Protein AF-A0A1Y1WNZ6-F1 (afdb_monomer)

Mean predicted aligned error: 10.67 Å

Nearest PDB structures (foldseek):
  5knj-assembly1_A  TM=5.700E-01  e=2.321E+00  Homo sapiens
  8qcw-assembly1_A  TM=4.113E-01  e=6.305E-01  Lotus japonicus
  3wvb-assembly1_B  TM=4.070E-01  e=3.261E+00  Methanocaldococcus jannaschii DSM 2661
  3qc4-assembly1_A  TM=4.022E-01  e=3.865E+00  Homo sapiens
  6d3k-assembly2_B  TM=3.958E-01  e=5.746E+00  Homo sapiens

Radius of gyration: 22.51 Å; Cα contacts (8 Å, |Δi|>4): 543; chains: 1; bounding box: 54×57×72 Å

Secondary structure (DSSP, 8-state):
----------PPPHHHHHHHHHHHHHHHHHHHHHHH-SS----SEEEEE-TT-PPTT-S---SEEEEETT-SS-STTTEEEEEEEE---SSSSPPHHHHHHHHHHHHHHHHH-TTBS-EEEEEEETTEEEEEEE-SS-EEEEEEEE---TTTS-HHHHHHHHHHHHHHHHHHHTS-GGGGTBSS---SS-SEEEEEEETTEEEEEEESS--TTEEEEEEEE-----SSS-EEEEEEEEETTEEEEEEEEEEETTSPPTTSTT--S---SSSPPPPEEEEEEEEEEETTEEEEEEEEE----

Sequence (301 aa):
MAEHEDSDDELMSRGQLLSLFTGLWDVYTWTCRISLYGRQSALPYKLVSYQARCIPGTNRNADFLICYSTAPMYDFYSAHSAVVCRQTTPTDTIPDDALEEMGILALEIWKHQPTRLTVPILLLHGVKIRIVKFNRDGNLHSLVGKYVDPQGSEVVDFFGDCKELMVNLCRVFSLPANEFGHVCEYSHKPKGYRFEPHGNEYKMSAVDKCGKDTFIVSIVGRGNYTLAGRHDHIIYGKFNSHAAVLRVSWIPADQPVEYTPDYKIGSSALNAKPKVLQCGTVVKDIARHRMEFIIYEDTAG

pLDDT: mean 75.09, std 15.47, range [31.89, 94.5]

Structure (mmCIF, N/CA/C/O backbone):
data_AF-A0A1Y1WNZ6-F1
#
_entry.id   AF-A0A1Y1WNZ6-F1
#
loop_
_atom_site.group_PDB
_atom_site.id
_atom_site.type_symbol
_atom_site.label_atom_id
_atom_site.label_alt_id
_atom_site.label_comp_id
_atom_site.label_asym_id
_atom_site.label_entity_id
_atom_site.label_seq_id
_atom_site.pdbx_PDB_ins_code
_atom_site.Cartn_x
_atom_site.Cartn_y
_atom_site.Cartn_z
_atom_site.occupancy
_atom_site.B_iso_or_equiv
_atom_site.auth_seq_id
_atom_site.auth_comp_id
_atom_site.auth_asym_id
_atom_site.auth_atom_id
_atom_site.pdbx_PDB_model_num
ATOM 1 N N . MET A 1 1 ? 28.358 -30.616 -37.386 1.00 37.53 1 MET A N 1
ATOM 2 C CA . MET A 1 1 ? 29.042 -29.319 -37.247 1.00 37.53 1 MET A CA 1
ATOM 3 C C . MET A 1 1 ? 27.971 -28.317 -36.906 1.00 37.53 1 MET A C 1
ATOM 5 O O . MET A 1 1 ? 27.041 -28.163 -37.685 1.00 37.53 1 MET A O 1
ATOM 9 N N . ALA A 1 2 ? 28.030 -27.825 -35.675 1.00 38.12 2 ALA A N 1
ATOM 10 C CA . ALA A 1 2 ? 27.116 -26.844 -35.127 1.00 38.12 2 ALA A CA 1
ATOM 11 C C . ALA A 1 2 ? 27.679 -25.456 -35.421 1.00 38.12 2 ALA A C 1
ATOM 13 O O . ALA A 1 2 ? 28.855 -25.234 -35.155 1.00 38.12 2 ALA A O 1
ATOM 14 N N . GLU A 1 3 ? 26.832 -24.562 -35.910 1.00 31.89 3 GLU A N 1
ATOM 15 C CA . GLU A 1 3 ? 26.992 -23.116 -35.769 1.00 31.89 3 GLU A CA 1
ATOM 16 C C . GLU A 1 3 ? 25.612 -22.594 -35.357 1.00 31.89 3 GLU A C 1
ATOM 18 O O . GLU A 1 3 ? 24.782 -22.217 -36.178 1.00 31.89 3 GLU A O 1
ATOM 23 N N . HIS A 1 4 ? 25.324 -22.721 -34.059 1.00 36.81 4 HIS A N 1
ATOM 24 C CA . HIS A 1 4 ? 24.393 -21.817 -33.401 1.00 36.81 4 HIS A CA 1
ATOM 25 C C . HIS A 1 4 ? 25.197 -20.547 -33.134 1.00 36.81 4 HIS A C 1
ATOM 27 O O . HIS A 1 4 ? 25.993 -20.502 -32.199 1.00 36.81 4 HIS A O 1
ATOM 33 N N . GLU A 1 5 ? 25.042 -19.551 -34.003 1.00 36.50 5 GLU A N 1
ATOM 34 C CA . GLU A 1 5 ? 25.292 -18.163 -33.631 1.00 36.50 5 GLU A CA 1
ATOM 35 C C . GLU A 1 5 ? 24.190 -17.777 -32.639 1.00 36.50 5 GLU A C 1
ATOM 37 O O . GLU A 1 5 ? 23.137 -17.263 -33.011 1.00 36.50 5 GLU A O 1
ATOM 42 N N . ASP A 1 6 ? 24.407 -18.109 -31.365 1.00 36.78 6 ASP A N 1
ATOM 43 C CA . ASP A 1 6 ? 23.799 -17.346 -30.287 1.00 36.78 6 ASP A CA 1
ATOM 44 C C . ASP A 1 6 ? 24.405 -15.947 -30.409 1.00 36.78 6 ASP A C 1
ATOM 46 O O . ASP A 1 6 ? 25.572 -15.723 -30.085 1.00 36.78 6 ASP A O 1
ATOM 50 N N . SER A 1 7 ? 23.641 -15.016 -30.980 1.00 38.56 7 SER A N 1
ATOM 51 C CA . SER A 1 7 ? 23.945 -13.604 -30.823 1.00 38.56 7 SER A CA 1
ATOM 52 C C . SER A 1 7 ? 23.949 -13.336 -29.324 1.00 38.56 7 SER A C 1
ATOM 54 O O . SER A 1 7 ? 22.899 -13.409 -28.681 1.00 38.56 7 SER A O 1
ATOM 56 N N . ASP A 1 8 ? 25.132 -13.077 -28.772 1.00 39.62 8 ASP A N 1
ATOM 57 C CA . ASP A 1 8 ? 25.304 -12.486 -27.453 1.00 39.62 8 ASP A CA 1
ATOM 58 C C . ASP A 1 8 ? 24.583 -11.127 -27.463 1.00 39.62 8 ASP A C 1
ATOM 60 O O . ASP A 1 8 ? 25.178 -10.086 -27.741 1.00 39.62 8 ASP A O 1
ATOM 64 N N . ASP A 1 9 ? 23.269 -11.139 -27.218 1.00 47.25 9 ASP A N 1
ATOM 65 C CA . ASP A 1 9 ? 22.502 -9.953 -26.858 1.00 47.25 9 ASP A CA 1
ATOM 66 C C . ASP A 1 9 ? 23.138 -9.438 -25.569 1.00 47.25 9 ASP A C 1
ATOM 68 O O . ASP A 1 9 ? 22.906 -9.978 -24.483 1.00 47.25 9 ASP A O 1
ATOM 72 N N . GLU A 1 10 ? 24.020 -8.448 -25.705 1.00 52.16 10 GLU A N 1
ATOM 73 C CA . GLU A 1 10 ? 24.818 -7.920 -24.610 1.00 52.16 10 GLU A CA 1
ATOM 74 C C . GLU A 1 10 ? 23.870 -7.396 -23.522 1.00 52.16 10 GLU A C 1
ATOM 76 O O . GLU A 1 10 ? 23.193 -6.371 -23.642 1.00 52.16 10 GLU A O 1
ATOM 81 N N . LEU A 1 11 ? 23.742 -8.193 -22.466 1.00 65.00 11 LEU A N 1
ATOM 82 C CA . LEU A 1 11 ? 22.744 -8.009 -21.431 1.00 65.00 11 LEU A CA 1
ATOM 83 C C . LEU A 1 11 ? 23.015 -6.710 -20.663 1.00 65.00 11 LEU A C 1
ATOM 85 O O . LEU A 1 11 ? 24.058 -6.563 -20.023 1.00 65.00 11 LEU A O 1
ATOM 89 N N . MET A 1 12 ? 22.054 -5.777 -20.671 1.00 71.44 12 MET A N 1
ATOM 90 C CA . MET A 1 12 ? 22.184 -4.523 -19.924 1.00 71.44 12 MET A CA 1
ATOM 91 C C . MET A 1 12 ? 22.459 -4.789 -18.440 1.00 71.44 12 MET A C 1
ATOM 93 O O . MET A 1 12 ? 21.690 -5.462 -17.742 1.00 71.44 12 MET A O 1
ATOM 97 N N . SER A 1 13 ? 23.525 -4.187 -17.917 1.00 77.88 13 SER A N 1
ATOM 98 C CA . SER A 1 13 ? 23.840 -4.264 -16.495 1.00 77.88 13 SER A CA 1
ATOM 99 C C . SER A 1 13 ? 22.755 -3.589 -15.646 1.00 77.88 13 SER A C 1
ATOM 101 O O . SER A 1 13 ? 22.104 -2.624 -16.055 1.00 77.88 13 SER A O 1
ATOM 103 N N . ARG A 1 14 ? 22.616 -4.038 -14.391 1.00 79.81 14 ARG A N 1
ATOM 104 C CA . ARG A 1 14 ? 21.711 -3.420 -13.394 1.00 79.81 14 ARG A CA 1
ATOM 105 C C . ARG A 1 14 ? 21.891 -1.899 -13.325 1.00 79.81 14 ARG A C 1
ATOM 107 O O . ARG A 1 14 ? 20.901 -1.180 -13.280 1.00 79.81 14 ARG A O 1
ATOM 114 N N . GLY A 1 15 ? 23.135 -1.411 -13.335 1.00 80.62 15 GLY A N 1
ATOM 115 C CA . GLY A 1 15 ? 23.442 0.022 -13.281 1.00 80.62 15 GLY A CA 1
ATOM 116 C C . GLY A 1 15 ? 22.919 0.797 -14.493 1.00 80.62 15 GLY A C 1
ATOM 117 O O . GLY A 1 15 ? 22.333 1.865 -14.321 1.00 80.62 15 GLY A O 1
ATOM 118 N N . GLN A 1 16 ? 23.059 0.236 -15.698 1.00 80.12 16 GLN A N 1
ATOM 119 C CA . GLN A 1 16 ? 22.528 0.842 -16.923 1.00 80.12 16 GLN A CA 1
ATOM 120 C C . GLN A 1 16 ? 20.995 0.920 -16.890 1.00 80.12 16 GLN A C 1
ATOM 122 O O . GLN A 1 16 ? 20.439 1.989 -17.131 1.00 80.12 16 GLN A O 1
ATOM 127 N N . LEU A 1 17 ? 20.312 -0.161 -16.493 1.00 78.94 17 LEU A N 1
ATOM 128 C CA . LEU A 1 17 ? 18.845 -0.195 -16.383 1.00 78.94 17 LEU A CA 1
ATOM 129 C C . LEU A 1 17 ? 18.306 0.869 -15.415 1.00 78.94 17 LEU A C 1
ATOM 131 O O . LEU A 1 17 ? 17.342 1.575 -15.704 1.00 78.94 17 LEU A O 1
ATOM 135 N N . LEU A 1 18 ? 18.953 1.022 -14.261 1.00 84.50 18 LEU A N 1
ATOM 136 C CA . LEU A 1 18 ? 18.554 2.011 -13.259 1.00 84.50 18 LEU A CA 1
ATOM 137 C C . LEU A 1 18 ? 18.821 3.446 -13.720 1.00 84.50 18 LEU A C 1
ATOM 139 O O . LEU A 1 18 ? 18.028 4.342 -13.424 1.00 84.50 18 LEU A O 1
ATOM 143 N N . SER A 1 19 ? 19.925 3.670 -14.438 1.00 83.94 19 SER A N 1
ATOM 144 C CA . SER A 1 19 ? 20.250 4.976 -15.012 1.00 83.94 19 SER A CA 1
ATOM 145 C C . SER A 1 19 ? 19.225 5.379 -16.071 1.00 83.94 19 SER A C 1
ATOM 147 O O . SER A 1 19 ? 18.695 6.490 -16.004 1.00 83.94 19 SER A O 1
ATOM 149 N N . LEU A 1 20 ? 18.863 4.457 -16.968 1.00 80.62 20 LEU A N 1
ATOM 150 C CA . LEU A 1 20 ? 17.811 4.677 -17.959 1.00 80.62 20 LEU A CA 1
ATOM 151 C C . LEU A 1 20 ? 16.459 4.962 -17.300 1.00 80.62 20 LEU A C 1
ATOM 153 O O . LEU A 1 20 ? 15.795 5.935 -17.656 1.00 80.62 20 LEU A O 1
ATOM 157 N N . PHE A 1 21 ? 16.073 4.175 -16.291 1.00 84.75 21 PHE A N 1
ATOM 158 C CA . PHE A 1 21 ? 14.834 4.415 -15.553 1.00 84.75 21 PHE A CA 1
ATOM 159 C C . PHE A 1 21 ? 14.825 5.775 -14.841 1.00 84.75 21 PHE A C 1
ATOM 161 O O . PHE A 1 21 ? 13.795 6.446 -14.814 1.00 84.75 21 PHE A O 1
ATOM 168 N N . THR A 1 22 ? 15.965 6.216 -14.303 1.00 86.31 22 THR A N 1
ATOM 169 C CA . THR A 1 22 ? 16.087 7.553 -13.699 1.00 86.31 22 THR A CA 1
ATOM 170 C C . THR A 1 22 ? 15.864 8.646 -14.746 1.00 86.31 22 THR A C 1
ATOM 172 O O . THR A 1 22 ? 15.077 9.557 -14.507 1.00 86.31 22 THR A O 1
ATOM 175 N N . GLY A 1 23 ? 16.467 8.518 -15.933 1.00 83.31 23 GLY A N 1
ATOM 176 C CA . GLY A 1 23 ? 16.233 9.447 -17.041 1.00 83.31 23 GLY A CA 1
ATOM 177 C C . GLY A 1 23 ? 14.766 9.485 -17.485 1.00 83.31 23 GLY A C 1
ATOM 178 O O . GLY A 1 23 ? 14.194 10.561 -17.647 1.00 83.31 23 GLY A O 1
ATOM 179 N N . LEU A 1 24 ? 14.117 8.321 -17.600 1.00 81.88 24 LEU A N 1
ATOM 180 C CA . LEU A 1 24 ? 12.683 8.217 -17.893 1.00 81.88 24 LEU A CA 1
ATOM 181 C C . LEU A 1 24 ? 11.833 8.915 -16.820 1.00 81.88 24 LEU A C 1
ATOM 183 O O . LEU A 1 24 ? 10.906 9.663 -17.134 1.00 81.88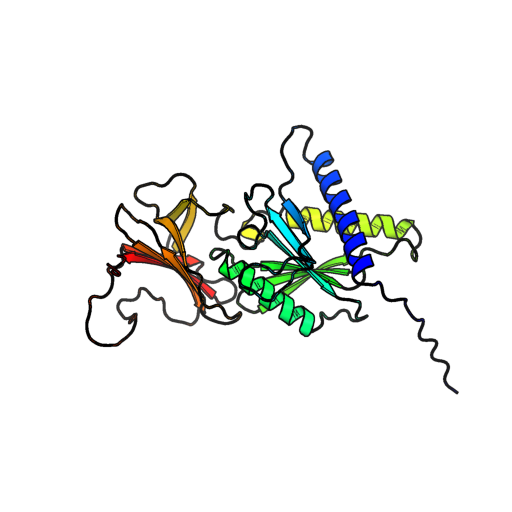 24 LEU A O 1
ATOM 187 N N . TRP A 1 25 ? 12.165 8.702 -15.545 1.00 86.19 25 TRP A N 1
ATOM 188 C CA . TRP A 1 25 ? 11.497 9.360 -14.428 1.00 86.19 25 TRP A CA 1
ATOM 189 C C . TRP A 1 25 ? 11.657 10.886 -14.485 1.00 86.19 25 TRP A C 1
ATOM 191 O O . TRP A 1 25 ? 10.692 11.621 -14.268 1.00 86.19 25 TRP A O 1
ATOM 201 N N . ASP A 1 26 ? 12.838 11.387 -14.841 1.00 84.31 26 ASP A N 1
ATOM 202 C CA . ASP A 1 26 ? 13.078 12.821 -15.001 1.00 84.31 26 ASP A CA 1
ATOM 203 C C . ASP A 1 26 ? 12.233 13.413 -16.138 1.00 84.31 26 ASP A C 1
ATOM 205 O O . ASP A 1 26 ? 11.575 14.441 -15.948 1.00 84.31 26 ASP A O 1
ATOM 209 N N . VAL A 1 27 ? 12.130 12.722 -17.278 1.00 80.38 27 VAL A N 1
ATOM 210 C CA . VAL A 1 27 ? 11.217 13.114 -18.367 1.00 80.38 27 VAL A CA 1
ATOM 211 C C . VAL A 1 27 ? 9.761 13.104 -17.888 1.00 80.38 27 VAL A C 1
ATOM 213 O O . VAL A 1 27 ? 8.990 14.006 -18.233 1.00 80.38 27 VAL A O 1
ATOM 216 N N . TYR A 1 28 ? 9.369 12.134 -17.055 1.00 82.00 28 TYR A N 1
ATOM 217 C CA . TYR A 1 28 ? 8.009 12.030 -16.508 1.00 82.00 28 TYR A CA 1
ATOM 218 C C . TYR A 1 28 ? 7.679 13.215 -15.623 1.00 82.00 28 TYR A C 1
ATOM 220 O O . TYR A 1 28 ? 6.650 13.873 -15.799 1.00 82.00 28 TYR A O 1
ATOM 228 N N . THR A 1 29 ? 8.588 13.538 -14.712 1.00 79.31 29 THR A N 1
ATOM 229 C CA . THR A 1 29 ? 8.421 14.676 -13.819 1.00 79.31 29 THR A CA 1
ATOM 230 C C . THR A 1 29 ? 8.393 16.001 -14.578 1.00 79.31 29 THR A C 1
ATOM 232 O O . THR A 1 29 ? 7.570 16.861 -14.260 1.00 79.31 29 THR A O 1
ATOM 235 N N . TRP A 1 30 ? 9.231 16.168 -15.603 1.00 77.06 30 TRP A N 1
ATOM 236 C CA . TRP A 1 30 ? 9.228 17.351 -16.463 1.00 77.06 30 TRP A CA 1
ATOM 237 C C . TRP A 1 30 ? 7.916 17.489 -17.241 1.00 77.06 30 TRP A C 1
ATOM 239 O O . TRP A 1 30 ? 7.289 18.549 -17.207 1.00 77.06 30 TRP A O 1
ATOM 249 N N . THR A 1 31 ? 7.446 16.401 -17.854 1.00 75.00 31 THR A N 1
ATOM 250 C CA . THR A 1 31 ? 6.179 16.371 -18.598 1.00 75.00 31 THR A CA 1
ATOM 251 C C . THR A 1 31 ? 5.007 16.695 -17.678 1.00 75.00 31 THR A C 1
ATOM 253 O O . THR A 1 31 ? 4.208 17.572 -17.988 1.00 75.00 31 THR A O 1
ATOM 256 N N . CYS A 1 32 ? 4.943 16.078 -16.494 1.00 72.69 32 CYS A N 1
ATOM 257 C CA . CYS A 1 32 ? 3.923 16.393 -15.496 1.00 72.69 32 CYS A CA 1
ATOM 258 C C . CYS A 1 32 ? 3.968 17.866 -15.076 1.00 72.69 32 CYS A C 1
ATOM 260 O O . CYS A 1 32 ? 2.922 18.498 -14.979 1.00 72.69 32 CYS A O 1
ATOM 262 N N . ARG A 1 33 ? 5.158 18.445 -14.866 1.00 72.31 33 ARG A N 1
ATOM 263 C CA . ARG A 1 33 ? 5.295 19.877 -14.545 1.00 72.31 33 ARG A CA 1
ATOM 264 C C . ARG A 1 33 ? 4.730 20.769 -15.648 1.00 72.31 33 ARG A C 1
ATOM 266 O O . ARG A 1 33 ? 4.029 21.723 -15.338 1.00 72.31 33 ARG A O 1
ATOM 273 N N . ILE A 1 34 ? 5.000 20.460 -16.913 1.00 69.94 34 ILE A N 1
ATOM 274 C CA . ILE A 1 34 ? 4.543 21.279 -18.045 1.00 69.94 34 ILE A CA 1
ATOM 275 C C . ILE A 1 34 ? 3.051 21.098 -18.312 1.00 69.94 34 ILE A C 1
ATOM 277 O O . ILE A 1 34 ? 2.337 22.082 -18.486 1.00 69.94 34 ILE A O 1
ATOM 281 N N . SER A 1 35 ? 2.570 19.855 -18.338 1.00 64.81 35 SER A N 1
ATOM 282 C CA . SER A 1 35 ? 1.190 19.533 -18.705 1.00 64.81 35 SER A CA 1
ATOM 283 C C . SER A 1 35 ? 0.182 19.839 -17.597 1.00 64.81 35 SER A C 1
ATOM 285 O O . SER A 1 35 ? -0.964 20.153 -17.905 1.00 64.81 35 SER A O 1
ATOM 287 N N . LEU A 1 36 ? 0.581 19.754 -16.321 1.00 52.31 36 LEU A N 1
ATOM 288 C CA . LEU A 1 36 ? -0.330 19.948 -15.187 1.00 52.31 36 LEU A CA 1
ATOM 289 C C . LEU A 1 36 ? -0.212 21.337 -14.528 1.00 52.31 36 LEU A C 1
ATOM 291 O O . LEU A 1 36 ? -1.138 21.725 -13.818 1.00 52.31 36 LEU A O 1
ATOM 295 N N . TYR A 1 37 ? 0.864 22.114 -14.745 1.00 49.84 37 TYR A N 1
ATOM 296 C CA . TYR A 1 37 ? 1.164 23.265 -13.874 1.00 49.84 37 TYR A CA 1
ATOM 297 C C . TYR A 1 37 ? 1.628 24.549 -14.589 1.00 49.84 37 TYR A C 1
ATOM 299 O O . TYR A 1 37 ? 2.781 24.960 -14.507 1.00 49.84 37 TYR A O 1
ATOM 307 N N . GLY A 1 38 ? 0.665 25.309 -15.123 1.00 45.12 38 GLY A N 1
ATOM 308 C CA . GLY A 1 38 ? 0.775 26.775 -15.256 1.00 45.12 38 GLY A CA 1
ATOM 309 C C . GLY A 1 38 ? 0.608 27.537 -13.924 1.00 45.12 38 GLY A C 1
ATOM 310 O O . GLY A 1 38 ? 0.542 28.764 -13.909 1.00 45.12 38 GLY A O 1
ATOM 311 N N . ARG A 1 39 ? 0.490 26.829 -12.791 1.00 47.19 39 ARG A N 1
ATOM 312 C CA . ARG A 1 39 ? 0.347 27.375 -11.432 1.00 47.19 39 ARG A CA 1
ATOM 313 C C . ARG A 1 39 ? 1.138 26.480 -10.480 1.00 47.19 39 ARG A C 1
ATOM 315 O O . ARG A 1 39 ? 0.920 25.280 -10.477 1.00 47.19 39 ARG A O 1
ATOM 322 N N . GLN A 1 40 ? 2.069 27.039 -9.713 1.00 51.06 40 GLN A N 1
ATOM 323 C CA . GLN A 1 40 ? 2.913 26.311 -8.755 1.00 51.06 40 GLN A CA 1
ATOM 324 C C . GLN A 1 40 ? 2.129 25.297 -7.898 1.00 51.06 40 GLN A C 1
ATOM 326 O O . GLN A 1 40 ? 1.139 25.659 -7.269 1.00 51.06 40 GLN A O 1
ATOM 331 N N . SER A 1 41 ? 2.603 24.053 -7.812 1.00 48.59 41 SER A N 1
ATOM 332 C CA . SER A 1 41 ? 2.586 23.203 -6.604 1.00 48.59 41 SER A CA 1
ATOM 333 C C . SER A 1 41 ? 3.267 21.865 -6.929 1.00 48.59 41 SER A C 1
ATOM 335 O O . SER A 1 41 ? 3.304 21.441 -8.077 1.00 48.59 41 SER A O 1
ATOM 337 N N . ALA A 1 42 ? 3.942 21.262 -5.955 1.00 59.25 42 ALA A N 1
ATOM 338 C CA . ALA A 1 42 ? 4.891 20.166 -6.158 1.00 59.25 42 ALA A CA 1
ATOM 339 C C . ALA A 1 42 ? 4.298 18.911 -6.837 1.00 59.25 42 ALA A C 1
ATOM 341 O O . ALA A 1 42 ? 3.115 18.614 -6.706 1.00 59.25 42 ALA A O 1
ATOM 342 N N . LEU A 1 43 ? 5.163 18.136 -7.507 1.00 68.06 43 LEU A N 1
ATOM 343 C CA . LEU A 1 43 ? 4.830 16.818 -8.065 1.00 68.06 43 LEU A CA 1
ATOM 344 C C . LEU A 1 43 ? 4.223 15.900 -6.990 1.00 68.06 43 LEU A C 1
ATOM 346 O O . LEU A 1 43 ? 4.720 15.920 -5.863 1.00 68.06 43 LEU A O 1
ATOM 350 N N . PRO A 1 44 ? 3.240 15.039 -7.314 1.00 77.12 44 PRO A N 1
ATOM 351 C CA . PRO A 1 44 ? 2.588 14.171 -6.327 1.00 77.12 44 PRO A CA 1
ATOM 352 C C . PRO A 1 44 ? 3.529 13.114 -5.727 1.00 77.12 44 PRO A C 1
ATOM 354 O O . PRO A 1 44 ? 3.365 12.726 -4.568 1.00 77.12 44 PRO A O 1
ATOM 357 N N . TYR A 1 45 ? 4.556 12.704 -6.477 1.00 86.19 45 TYR A N 1
ATOM 358 C CA . TYR A 1 45 ? 5.505 11.672 -6.065 1.00 86.19 45 TYR A CA 1
ATOM 359 C C . TYR A 1 45 ? 6.958 12.088 -6.276 1.00 86.19 45 TYR A C 1
ATOM 361 O O . TYR A 1 45 ? 7.279 12.902 -7.148 1.00 86.19 45 TYR A O 1
ATOM 369 N N . LYS A 1 46 ? 7.837 11.452 -5.505 1.00 87.56 46 LYS A N 1
ATOM 370 C CA . LYS A 1 46 ? 9.288 11.572 -5.579 1.00 87.56 46 LYS A CA 1
ATOM 371 C C . LYS A 1 46 ? 9.915 10.184 -5.667 1.00 87.56 46 LYS A C 1
ATOM 373 O O . LYS A 1 46 ? 9.579 9.309 -4.874 1.00 87.56 46 LYS A O 1
ATOM 378 N N . LEU A 1 47 ? 10.849 10.009 -6.598 1.00 89.06 47 LEU A N 1
ATOM 379 C CA . LEU A 1 47 ? 11.701 8.825 -6.661 1.00 89.06 47 LEU A CA 1
ATOM 380 C C . LEU A 1 47 ? 12.858 8.983 -5.672 1.00 89.06 47 LEU A C 1
ATOM 382 O O . LEU A 1 47 ? 13.536 10.013 -5.653 1.00 89.06 47 LEU A O 1
ATOM 386 N N . VAL A 1 48 ? 13.071 7.973 -4.836 1.00 86.62 48 VAL A N 1
ATOM 387 C CA . VAL A 1 48 ? 14.113 7.957 -3.810 1.00 86.62 48 VAL A CA 1
ATOM 388 C C . VAL A 1 48 ? 14.946 6.696 -3.976 1.00 86.62 48 VAL A C 1
ATOM 390 O O . VAL A 1 48 ? 14.434 5.585 -3.869 1.00 86.62 48 VAL A O 1
ATOM 393 N N . SER A 1 49 ? 16.239 6.876 -4.251 1.00 81.50 49 SER A N 1
ATOM 394 C CA . SER A 1 49 ? 17.196 5.772 -4.357 1.00 81.50 49 SER A CA 1
ATOM 395 C C . SER A 1 49 ? 17.500 5.189 -2.984 1.00 81.50 49 SER A C 1
ATOM 397 O O . SER A 1 49 ? 17.854 5.922 -2.057 1.00 81.50 49 SER A O 1
ATOM 399 N N . TYR A 1 50 ? 17.375 3.867 -2.869 1.00 69.38 50 TYR A N 1
ATOM 400 C CA . TYR A 1 50 ? 17.658 3.116 -1.645 1.00 69.38 50 TYR A CA 1
ATOM 401 C C . TYR A 1 50 ? 18.821 2.124 -1.809 1.00 69.38 50 TYR A C 1
ATOM 403 O O . TYR A 1 50 ? 19.068 1.299 -0.934 1.00 69.38 50 TYR A O 1
ATOM 411 N N . GLN A 1 51 ? 19.625 2.275 -2.867 1.00 60.62 51 GLN A N 1
ATOM 412 C CA . GLN A 1 51 ? 20.690 1.333 -3.240 1.00 60.62 51 GLN A CA 1
ATOM 413 C C . GLN A 1 51 ? 21.850 1.182 -2.240 1.00 60.62 51 GLN A C 1
ATOM 415 O O . GLN A 1 51 ? 22.652 0.263 -2.370 1.00 60.62 51 GLN A O 1
ATOM 420 N N . ALA A 1 52 ? 21.944 2.049 -1.230 1.00 45.69 52 ALA A N 1
ATOM 421 C CA . ALA A 1 52 ? 23.006 2.018 -0.221 1.00 45.69 52 ALA A CA 1
ATOM 422 C C . ALA A 1 52 ? 22.491 2.117 1.228 1.00 45.69 52 ALA A C 1
ATOM 424 O O . ALA A 1 52 ? 23.284 2.281 2.155 1.00 45.69 52 ALA A O 1
ATOM 425 N N . ARG A 1 53 ? 21.171 2.064 1.453 1.00 45.69 53 ARG A N 1
ATOM 426 C CA . ARG A 1 53 ? 20.578 2.226 2.788 1.00 45.69 53 ARG A CA 1
ATOM 427 C C . ARG A 1 53 ? 19.723 1.020 3.139 1.00 45.69 53 ARG A C 1
ATOM 429 O O . ARG A 1 53 ? 18.615 0.879 2.639 1.00 45.69 53 ARG A O 1
ATOM 436 N N . CYS A 1 54 ? 20.239 0.214 4.065 1.00 47.81 54 CYS A N 1
ATOM 437 C CA . CYS A 1 54 ? 19.463 -0.786 4.787 1.00 47.81 54 CYS A CA 1
ATOM 438 C C . CYS A 1 54 ? 18.184 -0.124 5.322 1.00 47.81 54 CYS A C 1
ATOM 440 O O . CYS A 1 54 ? 18.255 0.917 5.986 1.00 47.81 54 CYS A O 1
ATOM 442 N N . ILE A 1 55 ? 17.015 -0.671 4.993 1.00 52.28 55 ILE A N 1
ATOM 443 C CA . ILE A 1 55 ? 15.752 -0.081 5.431 1.00 52.28 55 ILE A CA 1
ATOM 444 C C . ILE A 1 55 ? 15.584 -0.390 6.928 1.00 52.28 55 ILE A C 1
ATOM 446 O O . ILE A 1 55 ? 15.587 -1.570 7.289 1.00 52.28 55 ILE A O 1
ATOM 450 N N . PRO A 1 56 ? 15.455 0.619 7.818 1.00 41.50 56 PRO A N 1
ATOM 451 C CA . PRO A 1 56 ? 15.483 0.401 9.264 1.00 41.50 56 PRO A CA 1
ATOM 452 C C . PRO A 1 56 ? 14.499 -0.680 9.742 1.00 41.50 56 PRO A C 1
ATOM 454 O O . PRO A 1 56 ? 13.280 -0.533 9.617 1.00 41.50 56 PRO A O 1
ATOM 457 N N . GLY A 1 57 ? 15.041 -1.753 10.329 1.00 42.12 57 GLY A N 1
ATOM 458 C CA . GLY A 1 57 ? 14.275 -2.902 10.826 1.00 42.12 57 GLY A CA 1
ATOM 459 C C . GLY A 1 57 ? 14.121 -4.066 9.839 1.00 42.12 57 GLY A C 1
ATOM 460 O O . GLY A 1 57 ? 13.356 -4.983 10.127 1.00 42.12 57 GLY A O 1
ATOM 461 N N . THR A 1 58 ? 14.827 -4.053 8.702 1.00 48.31 58 THR A N 1
ATOM 462 C CA . TH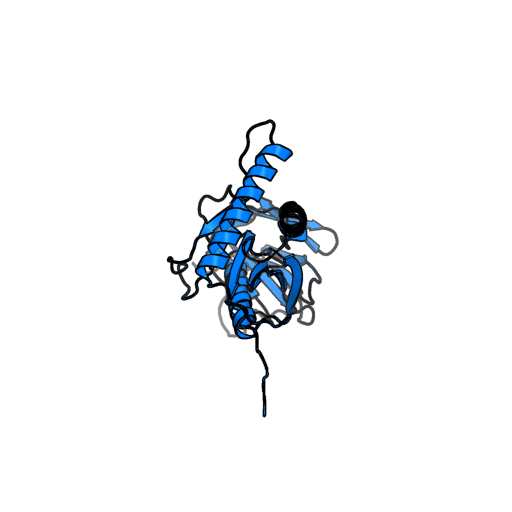R A 1 58 ? 14.835 -5.147 7.715 1.00 48.31 58 THR A CA 1
ATOM 463 C C . THR A 1 58 ? 16.244 -5.358 7.151 1.00 48.31 58 THR A C 1
ATOM 465 O O . THR A 1 58 ? 17.041 -4.429 7.148 1.00 48.31 58 THR A O 1
ATOM 468 N N . ASN A 1 59 ? 16.537 -6.544 6.610 1.00 48.09 59 ASN A N 1
ATOM 469 C CA . ASN A 1 59 ? 17.790 -6.828 5.888 1.00 48.09 59 ASN A CA 1
ATOM 470 C C . ASN A 1 59 ? 17.628 -6.665 4.358 1.00 48.09 59 ASN A C 1
ATOM 472 O O . ASN A 1 59 ? 18.312 -7.342 3.593 1.00 48.09 59 ASN A O 1
ATOM 476 N N . ARG A 1 60 ? 16.646 -5.879 3.892 1.00 59.88 60 ARG A N 1
ATOM 477 C CA . ARG A 1 60 ? 16.164 -5.892 2.496 1.00 59.88 60 ARG A CA 1
ATOM 478 C C . ARG A 1 60 ? 16.384 -4.535 1.823 1.00 59.88 60 ARG A C 1
ATOM 480 O O . ARG A 1 60 ? 16.235 -3.503 2.473 1.00 59.88 60 ARG A O 1
ATOM 487 N N . ASN A 1 61 ? 16.683 -4.541 0.521 1.00 61.62 61 ASN A N 1
ATOM 488 C CA . ASN A 1 61 ? 16.953 -3.331 -0.260 1.00 61.62 61 ASN A CA 1
ATOM 489 C C . ASN A 1 61 ? 16.060 -3.297 -1.508 1.00 61.62 61 ASN A C 1
ATOM 491 O O . ASN A 1 61 ? 16.227 -4.128 -2.393 1.00 61.62 61 ASN A O 1
ATOM 495 N N . ALA A 1 62 ? 15.147 -2.327 -1.591 1.00 74.94 62 ALA A N 1
ATOM 496 C CA . ALA A 1 62 ? 14.550 -1.941 -2.869 1.00 74.94 62 ALA A CA 1
ATOM 497 C C . ALA A 1 62 ? 15.560 -1.095 -3.664 1.00 74.94 62 ALA A C 1
ATOM 499 O O . ALA A 1 62 ? 16.333 -0.343 -3.065 1.00 74.94 62 ALA A O 1
ATOM 500 N N . ASP A 1 63 ? 15.541 -1.169 -4.997 1.00 84.44 63 ASP A N 1
ATOM 501 C CA . ASP A 1 63 ? 16.384 -0.301 -5.828 1.00 84.44 63 ASP A CA 1
ATOM 502 C C . ASP A 1 63 ? 15.969 1.166 -5.682 1.00 84.44 63 ASP A C 1
ATOM 504 O O . ASP A 1 63 ? 16.797 2.043 -5.411 1.00 84.44 63 ASP A O 1
ATOM 508 N N . PHE A 1 64 ? 14.660 1.410 -5.767 1.00 88.44 64 PHE A N 1
ATOM 509 C CA . PHE A 1 64 ? 14.054 2.701 -5.466 1.00 88.44 64 PHE A CA 1
ATOM 510 C C . PHE A 1 64 ? 12.747 2.543 -4.687 1.00 88.44 64 PHE A C 1
ATOM 512 O O . PHE A 1 64 ? 12.063 1.522 -4.770 1.00 88.44 64 PHE A O 1
ATOM 519 N N . LEU A 1 65 ? 12.358 3.606 -3.987 1.00 89.06 65 LEU A N 1
ATOM 520 C CA . LEU A 1 65 ? 10.993 3.830 -3.528 1.00 89.06 65 LEU A CA 1
ATOM 521 C C . LEU A 1 65 ? 10.419 5.048 -4.249 1.00 89.06 65 LEU A C 1
ATOM 523 O O . LEU A 1 65 ? 11.042 6.108 -4.304 1.00 89.06 65 LEU A O 1
ATOM 527 N N . ILE A 1 66 ? 9.214 4.907 -4.786 1.00 90.12 66 ILE A N 1
ATOM 528 C CA . ILE A 1 66 ? 8.395 6.029 -5.231 1.00 90.12 66 ILE A CA 1
ATOM 529 C C . ILE A 1 66 ? 7.541 6.422 -4.036 1.00 90.12 66 ILE A C 1
ATOM 531 O O . ILE A 1 66 ? 6.640 5.678 -3.652 1.00 90.12 66 ILE A O 1
ATOM 535 N N . CYS A 1 67 ? 7.836 7.567 -3.430 1.00 87.69 67 CYS A N 1
ATOM 536 C CA . CYS A 1 67 ? 7.168 8.053 -2.226 1.00 87.69 67 CYS A CA 1
ATOM 537 C C . CYS A 1 67 ? 6.279 9.256 -2.532 1.00 87.69 67 CYS A C 1
ATOM 539 O O . CYS A 1 67 ? 6.536 10.010 -3.471 1.00 87.69 67 CYS A O 1
ATOM 541 N N . TYR A 1 68 ? 5.258 9.481 -1.710 1.00 84.94 68 TYR A N 1
ATOM 542 C CA . TYR A 1 68 ? 4.458 10.703 -1.786 1.00 84.94 68 TYR A CA 1
ATOM 543 C C . TYR A 1 68 ? 5.305 11.933 -1.431 1.00 84.94 68 TYR A C 1
ATOM 545 O O . TYR A 1 68 ? 5.971 11.962 -0.395 1.00 84.94 68 TYR A O 1
ATOM 553 N N . SER A 1 69 ? 5.266 12.978 -2.261 1.00 84.31 69 SER A N 1
ATOM 554 C CA . SER A 1 69 ? 6.137 14.154 -2.088 1.00 84.31 69 SER A CA 1
ATOM 555 C C . SER A 1 69 ? 5.853 14.963 -0.825 1.00 84.31 69 SER A C 1
ATOM 557 O O . SER A 1 69 ? 6.750 15.634 -0.320 1.00 84.31 69 SER A O 1
ATOM 559 N N . THR A 1 70 ? 4.620 14.906 -0.317 1.00 80.50 70 THR A N 1
ATOM 560 C CA . THR A 1 70 ? 4.186 15.587 0.913 1.00 80.50 70 THR A CA 1
ATOM 561 C C . THR A 1 70 ? 4.653 14.884 2.188 1.00 80.50 70 THR A C 1
ATOM 563 O O . THR A 1 70 ? 4.449 15.405 3.284 1.00 80.50 70 THR A O 1
ATOM 566 N N . ALA A 1 71 ? 5.270 13.705 2.073 1.00 78.38 71 ALA A N 1
ATOM 567 C CA . ALA A 1 71 ? 5.731 12.957 3.226 1.00 78.38 71 ALA A CA 1
ATOM 568 C C . ALA A 1 71 ? 6.936 13.648 3.902 1.00 78.38 71 ALA A C 1
ATOM 570 O O . ALA A 1 71 ? 7.888 14.033 3.221 1.00 78.38 71 ALA A O 1
ATOM 571 N N . PRO A 1 72 ? 6.947 13.768 5.243 1.00 72.50 72 PRO A N 1
ATOM 572 C CA . PRO A 1 72 ? 8.078 14.302 5.998 1.00 72.50 72 PRO A CA 1
ATOM 573 C C . PRO A 1 72 ? 9.287 13.355 5.997 1.00 72.50 72 PRO A C 1
ATOM 575 O O . PRO A 1 72 ? 10.406 13.791 6.248 1.00 72.50 72 PRO A O 1
ATOM 578 N N . MET A 1 73 ? 9.068 12.062 5.743 1.00 77.38 73 MET A N 1
ATOM 579 C CA . MET A 1 73 ? 10.110 11.047 5.618 1.00 77.38 73 MET A CA 1
ATOM 580 C C . MET A 1 73 ? 9.802 10.170 4.411 1.00 77.38 73 MET A C 1
ATOM 582 O O . MET A 1 73 ? 8.642 9.877 4.143 1.00 77.38 73 MET A O 1
ATOM 586 N N . TYR A 1 74 ? 10.840 9.745 3.697 1.00 82.75 74 TYR A N 1
ATOM 587 C CA . TYR A 1 74 ? 10.706 8.935 2.489 1.00 82.75 74 TYR A CA 1
ATOM 588 C C . TYR A 1 74 ? 10.953 7.447 2.778 1.00 82.75 74 TYR A C 1
ATOM 590 O O . TYR A 1 74 ? 11.894 6.871 2.251 1.00 82.75 74 TYR A O 1
ATOM 598 N N . ASP A 1 75 ? 10.141 6.840 3.648 1.00 81.12 75 ASP A N 1
ATOM 599 C CA . ASP A 1 75 ? 10.232 5.430 4.065 1.00 81.12 75 ASP A CA 1
ATOM 600 C C . ASP A 1 75 ? 9.008 4.597 3.609 1.00 81.12 75 ASP A C 1
ATOM 602 O O . ASP A 1 75 ? 8.161 5.077 2.849 1.00 81.12 75 ASP A O 1
ATOM 606 N N . PHE A 1 76 ? 8.871 3.356 4.096 1.00 82.56 76 PHE A N 1
ATOM 607 C CA . PHE A 1 76 ? 7.726 2.490 3.785 1.00 82.56 76 PHE A CA 1
ATOM 608 C C . PHE A 1 76 ? 6.362 3.015 4.267 1.00 82.56 76 PHE A C 1
ATOM 610 O O . PHE A 1 76 ? 5.349 2.632 3.685 1.00 82.56 76 PHE A O 1
ATOM 617 N N . TYR A 1 77 ? 6.284 3.926 5.247 1.00 80.94 77 TYR A N 1
ATOM 618 C CA . TYR A 1 77 ? 5.013 4.598 5.571 1.00 80.94 77 TYR A CA 1
ATOM 619 C C . TYR A 1 77 ? 4.568 5.538 4.445 1.00 80.94 77 TYR A C 1
ATOM 621 O O . TYR A 1 77 ? 3.373 5.762 4.268 1.00 80.94 77 TYR A O 1
ATOM 629 N N . SER A 1 78 ? 5.524 6.064 3.675 1.00 82.75 78 SER A N 1
ATOM 630 C CA . SER A 1 78 ? 5.295 6.990 2.561 1.00 82.75 78 SER A CA 1
ATOM 631 C C . SER A 1 78 ? 5.363 6.354 1.170 1.00 82.75 78 SER A C 1
ATOM 633 O O . SER A 1 78 ? 5.161 7.044 0.170 1.00 82.75 78 SER A O 1
ATOM 635 N N . ALA A 1 79 ? 5.693 5.065 1.082 1.00 86.94 79 ALA A N 1
ATOM 636 C CA . ALA A 1 79 ? 5.898 4.388 -0.190 1.00 86.94 79 ALA A CA 1
ATOM 637 C C . AL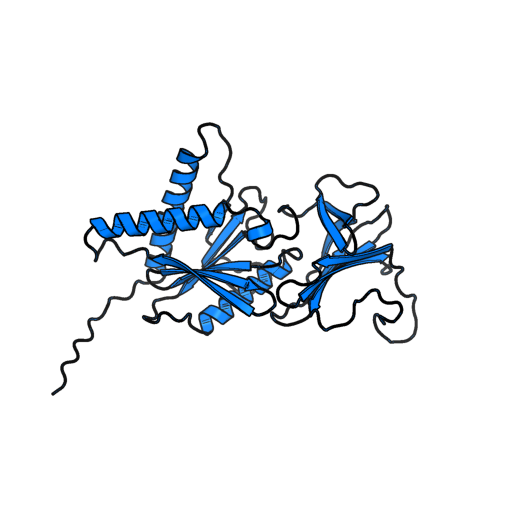A A 1 79 ? 4.577 4.273 -0.964 1.00 86.94 79 ALA A C 1
ATOM 639 O O . ALA A 1 79 ? 3.635 3.605 -0.537 1.00 86.94 79 ALA A O 1
ATOM 640 N N . HIS A 1 80 ? 4.508 4.897 -2.133 1.00 87.25 80 HIS A N 1
ATOM 641 C CA . HIS A 1 80 ? 3.456 4.653 -3.108 1.00 87.25 80 HIS A CA 1
ATOM 642 C C . HIS A 1 80 ? 3.736 3.359 -3.884 1.00 87.25 80 HIS A C 1
ATOM 644 O O . HIS A 1 80 ? 2.834 2.541 -4.035 1.00 87.25 80 HIS A O 1
ATOM 650 N N . SER A 1 81 ? 4.977 3.133 -4.315 1.00 89.62 81 SER A N 1
ATOM 651 C CA . SER A 1 81 ? 5.407 1.894 -4.974 1.00 89.62 81 SER A CA 1
ATOM 652 C C . SER A 1 81 ? 6.890 1.632 -4.709 1.00 89.62 81 SER A C 1
ATOM 654 O O . SER A 1 81 ? 7.660 2.578 -4.543 1.00 89.62 81 SER A O 1
ATOM 656 N N . ALA A 1 82 ? 7.299 0.365 -4.662 1.00 89.94 82 ALA A N 1
ATOM 657 C CA . ALA A 1 82 ? 8.714 -0.007 -4.705 1.00 89.94 82 ALA A CA 1
ATOM 658 C C . ALA A 1 82 ? 9.146 -0.272 -6.152 1.00 89.94 82 ALA A C 1
ATOM 660 O O . ALA A 1 82 ? 8.329 -0.675 -6.978 1.00 89.94 82 ALA A O 1
ATOM 661 N N . VAL A 1 83 ? 10.429 -0.074 -6.444 1.00 89.69 83 VAL A N 1
ATOM 662 C CA . VAL A 1 83 ? 11.044 -0.445 -7.721 1.00 89.69 83 VAL A CA 1
ATOM 663 C C . VAL A 1 83 ? 12.080 -1.530 -7.459 1.00 89.69 83 VAL A C 1
ATOM 665 O O . VAL A 1 83 ? 12.955 -1.358 -6.607 1.00 89.69 83 VAL A O 1
ATOM 668 N N . VAL A 1 84 ? 11.972 -2.631 -8.196 1.00 87.94 84 VAL A N 1
ATOM 669 C CA . VAL A 1 84 ? 12.897 -3.765 -8.158 1.00 87.94 84 VAL A CA 1
ATOM 670 C C . VAL A 1 84 ? 13.521 -3.920 -9.533 1.00 87.94 84 VAL A C 1
ATOM 672 O O . VAL A 1 84 ? 12.813 -3.981 -10.535 1.00 87.94 84 VAL A O 1
ATOM 675 N N . CYS A 1 85 ? 14.845 -3.982 -9.584 1.00 85.06 85 CYS A N 1
ATOM 676 C CA . CYS A 1 85 ? 15.605 -4.206 -10.800 1.00 85.06 85 CYS A CA 1
ATOM 677 C C . CYS A 1 85 ? 16.179 -5.619 -10.806 1.00 85.06 85 CYS A C 1
ATOM 679 O O . CYS A 1 85 ? 16.785 -6.086 -9.834 1.00 85.06 85 CYS A O 1
ATOM 681 N N . ARG A 1 86 ? 15.993 -6.302 -11.931 1.00 79.44 86 ARG A N 1
ATOM 682 C CA . ARG A 1 86 ? 16.557 -7.616 -12.198 1.00 79.44 86 ARG A CA 1
ATOM 683 C C . ARG A 1 86 ? 17.322 -7.588 -13.499 1.00 79.44 86 ARG A C 1
ATOM 685 O O . ARG A 1 86 ? 16.799 -7.170 -14.532 1.00 79.44 86 ARG A O 1
ATOM 692 N N . GLN A 1 87 ? 18.570 -8.044 -13.413 1.00 66.62 87 GLN A N 1
ATOM 693 C CA . GLN A 1 87 ? 19.380 -8.274 -14.596 1.00 66.62 87 GLN A CA 1
ATOM 694 C C . GLN A 1 87 ? 18.661 -9.299 -15.471 1.00 66.62 87 GLN A C 1
ATOM 696 O O . GLN A 1 87 ? 18.036 -10.243 -14.987 1.00 66.62 87 GLN A O 1
ATOM 701 N N . THR A 1 88 ? 18.670 -8.991 -16.755 1.00 61.09 88 THR A N 1
ATOM 702 C CA . THR A 1 88 ? 18.001 -9.676 -17.855 1.00 61.09 88 THR A CA 1
ATOM 703 C C . THR A 1 88 ? 17.954 -11.193 -17.699 1.00 61.09 88 THR A C 1
ATOM 705 O O . THR A 1 88 ? 18.971 -11.880 -17.684 1.00 61.09 88 THR A O 1
ATOM 708 N N . THR A 1 89 ? 16.735 -11.712 -17.694 1.00 54.44 89 THR A N 1
ATOM 709 C CA . THR A 1 89 ? 16.440 -13.050 -18.204 1.00 54.44 89 THR A CA 1
ATOM 710 C C . THR A 1 89 ? 15.648 -12.810 -19.490 1.00 54.44 89 THR A C 1
ATOM 712 O O . THR A 1 89 ? 14.708 -12.014 -19.453 1.00 54.44 89 THR A O 1
ATOM 715 N N . PRO A 1 90 ? 15.992 -13.433 -20.629 1.00 52.41 90 PRO A N 1
ATOM 716 C CA . PRO A 1 90 ? 15.288 -13.229 -21.904 1.00 52.41 90 PRO A CA 1
ATOM 717 C C . PRO A 1 90 ? 13.823 -13.709 -21.881 1.00 52.41 90 PRO A C 1
ATOM 719 O O . PRO A 1 90 ? 13.098 -13.597 -22.867 1.00 52.41 90 PRO A O 1
ATOM 722 N N . THR A 1 91 ? 13.356 -14.233 -20.749 1.00 61.28 91 THR A N 1
ATOM 723 C CA . THR A 1 91 ? 12.023 -14.788 -20.577 1.00 61.28 91 THR A CA 1
ATOM 724 C C . THR A 1 91 ? 10.972 -13.709 -20.336 1.00 61.28 91 THR A C 1
ATOM 726 O O . THR A 1 91 ? 11.170 -12.762 -19.579 1.00 61.28 91 THR A O 1
ATOM 729 N N . ASP A 1 92 ? 9.781 -13.907 -20.901 1.00 64.75 92 ASP A N 1
ATOM 730 C CA . ASP A 1 92 ? 8.599 -13.114 -20.552 1.00 64.75 92 ASP A CA 1
ATOM 731 C C . ASP A 1 92 ? 8.007 -13.462 -19.179 1.00 64.75 92 ASP A C 1
ATOM 733 O O . ASP A 1 92 ? 7.052 -12.822 -18.738 1.00 64.75 92 ASP A O 1
ATOM 737 N N . THR A 1 93 ? 8.570 -14.435 -18.474 1.00 74.62 93 THR A N 1
ATOM 738 C CA . THR A 1 93 ? 8.200 -14.791 -17.105 1.00 74.62 93 THR A CA 1
ATOM 739 C C . THR A 1 93 ? 9.047 -14.024 -16.097 1.00 74.62 93 THR A C 1
ATOM 741 O O . THR A 1 93 ? 10.244 -13.825 -16.300 1.00 74.62 93 THR A O 1
ATOM 744 N N . ILE A 1 94 ? 8.417 -13.598 -15.001 1.00 77.31 94 ILE A N 1
ATOM 745 C CA . ILE A 1 94 ? 9.124 -13.020 -13.857 1.00 77.31 94 ILE A CA 1
ATOM 746 C C . ILE A 1 94 ? 9.850 -14.167 -13.139 1.00 77.31 94 ILE A C 1
ATOM 748 O O . ILE A 1 94 ? 9.181 -15.147 -12.816 1.00 77.31 94 ILE A O 1
ATOM 752 N N . PRO A 1 95 ? 11.164 -14.064 -12.882 1.00 75.44 95 PRO A N 1
ATOM 753 C CA . PRO A 1 95 ? 11.889 -15.065 -12.104 1.00 75.44 95 PRO A CA 1
ATOM 754 C C . PRO A 1 95 ? 11.314 -15.241 -10.690 1.00 75.44 95 PRO A C 1
ATOM 756 O O . PRO A 1 95 ? 10.911 -14.260 -10.059 1.00 75.44 95 PRO A O 1
ATOM 759 N N . ASP A 1 96 ? 11.299 -16.471 -10.174 1.00 79.62 96 ASP A N 1
ATOM 760 C CA . ASP A 1 96 ? 10.721 -16.777 -8.856 1.00 79.62 96 ASP A CA 1
ATOM 761 C C . ASP A 1 96 ? 11.429 -16.029 -7.714 1.00 79.62 96 ASP A C 1
ATOM 763 O O . ASP A 1 96 ? 10.772 -15.532 -6.802 1.00 79.62 96 ASP A O 1
ATOM 767 N N . ASP A 1 97 ? 12.751 -15.855 -7.793 1.00 76.31 97 ASP A N 1
ATOM 768 C CA . ASP A 1 97 ? 13.546 -15.087 -6.823 1.00 76.31 97 ASP A CA 1
ATOM 769 C C . ASP A 1 97 ? 13.182 -13.591 -6.828 1.00 76.31 97 ASP A C 1
ATOM 771 O O . ASP A 1 97 ? 13.151 -12.925 -5.789 1.00 76.31 97 ASP A O 1
ATOM 775 N N . ALA A 1 98 ? 12.876 -13.045 -8.00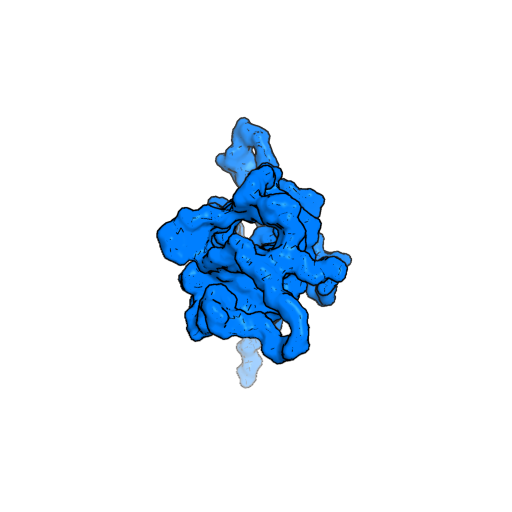8 1.00 79.88 98 ALA A N 1
ATOM 776 C CA . ALA A 1 98 ? 12.384 -11.685 -8.155 1.00 79.88 98 ALA A CA 1
ATOM 777 C C . ALA A 1 98 ? 10.987 -11.554 -7.557 1.00 79.88 98 ALA A C 1
ATOM 779 O O . ALA A 1 98 ? 10.689 -10.575 -6.870 1.00 79.88 98 ALA A O 1
ATOM 780 N N . LEU A 1 99 ? 10.136 -12.550 -7.799 1.00 82.44 99 LEU A N 1
ATOM 781 C CA . LEU A 1 99 ? 8.793 -12.572 -7.257 1.00 82.44 99 LEU A CA 1
ATOM 782 C C . LEU A 1 99 ? 8.789 -12.684 -5.727 1.00 82.44 99 LEU A C 1
ATOM 784 O O . LEU A 1 99 ? 8.026 -11.967 -5.076 1.00 82.44 99 LEU A O 1
ATOM 788 N N . GLU A 1 100 ? 9.661 -13.517 -5.159 1.00 81.44 100 GLU A N 1
ATOM 789 C CA . GLU A 1 100 ? 9.842 -13.655 -3.714 1.00 81.44 100 GLU A CA 1
ATOM 790 C C . GLU A 1 100 ? 10.299 -12.332 -3.082 1.00 81.44 100 GLU A C 1
ATOM 792 O O . GLU A 1 100 ? 9.688 -11.864 -2.117 1.00 81.44 100 GLU A O 1
ATOM 797 N N . GLU A 1 101 ? 11.316 -11.671 -3.652 1.00 81.25 101 GLU A N 1
ATOM 798 C CA . GLU A 1 101 ? 11.785 -10.367 -3.161 1.00 81.25 101 GLU A CA 1
ATOM 799 C C . GLU A 1 101 ? 10.675 -9.315 -3.185 1.00 81.25 101 GLU A C 1
ATOM 801 O O . GLU A 1 101 ? 10.460 -8.605 -2.198 1.00 81.25 101 GLU A O 1
ATOM 806 N N . MET A 1 102 ? 9.942 -9.232 -4.296 1.00 86.81 102 MET A N 1
ATOM 807 C CA . MET A 1 102 ? 8.815 -8.318 -4.422 1.00 86.81 102 MET A CA 1
ATOM 808 C C . MET A 1 102 ? 7.716 -8.630 -3.394 1.00 86.81 102 MET A C 1
ATOM 810 O O . MET A 1 102 ? 7.194 -7.712 -2.763 1.00 86.81 102 MET A O 1
ATOM 814 N N . GLY A 1 103 ? 7.406 -9.907 -3.157 1.00 85.94 103 GLY A N 1
ATOM 815 C CA . GLY A 1 103 ? 6.452 -10.325 -2.130 1.00 85.94 103 GLY A CA 1
ATOM 816 C C . GLY A 1 103 ? 6.870 -9.890 -0.724 1.00 85.94 103 GLY A C 1
ATOM 817 O O . GLY A 1 103 ? 6.052 -9.379 0.042 1.00 85.94 103 GLY A O 1
ATOM 818 N N . ILE A 1 104 ? 8.159 -10.008 -0.400 1.00 83.31 104 ILE A N 1
ATOM 819 C CA . ILE A 1 104 ? 8.720 -9.540 0.873 1.00 83.31 104 ILE A CA 1
ATOM 820 C C . ILE A 1 104 ? 8.616 -8.012 0.994 1.00 83.31 104 ILE A C 1
ATOM 822 O O . ILE A 1 104 ? 8.196 -7.509 2.036 1.00 83.31 104 ILE A O 1
ATOM 826 N N . LEU A 1 105 ? 8.944 -7.260 -0.059 1.00 86.06 105 LEU A N 1
ATOM 827 C CA . LEU A 1 105 ? 8.807 -5.797 -0.067 1.00 86.06 105 LEU A CA 1
ATOM 828 C C . LEU A 1 105 ? 7.345 -5.352 0.085 1.00 86.06 105 LEU A C 1
ATOM 830 O O . LEU A 1 105 ? 7.063 -4.398 0.815 1.00 86.06 105 LEU A O 1
ATOM 834 N N . ALA A 1 106 ? 6.410 -6.056 -0.556 1.00 87.69 106 ALA A N 1
ATOM 835 C CA . ALA A 1 106 ? 4.982 -5.803 -0.404 1.00 87.69 106 ALA A CA 1
ATOM 836 C C . ALA A 1 106 ? 4.526 -6.010 1.046 1.00 87.69 106 ALA A C 1
ATOM 838 O O . ALA A 1 106 ? 3.810 -5.166 1.592 1.00 87.69 106 ALA A O 1
ATOM 839 N N . LEU A 1 107 ? 4.994 -7.083 1.697 1.00 84.00 107 LEU A N 1
ATOM 840 C CA . LEU A 1 107 ? 4.744 -7.316 3.118 1.00 84.00 107 LEU A CA 1
ATOM 841 C C . LEU A 1 107 ? 5.248 -6.163 3.980 1.00 84.00 107 LEU A C 1
ATOM 843 O O . LEU A 1 107 ? 4.486 -5.695 4.822 1.00 84.00 107 LEU A O 1
ATOM 847 N N . GLU A 1 108 ? 6.473 -5.679 3.761 1.00 82.56 108 GLU A N 1
ATOM 848 C CA . GLU A 1 108 ? 7.020 -4.539 4.508 1.00 82.56 108 GLU A CA 1
ATOM 849 C C . GLU A 1 108 ? 6.166 -3.277 4.340 1.00 82.56 108 GLU A C 1
ATOM 851 O O . GLU A 1 108 ? 5.770 -2.670 5.335 1.00 82.56 108 GLU A O 1
ATOM 856 N N . ILE A 1 109 ? 5.779 -2.926 3.110 1.00 86.25 109 ILE A N 1
ATOM 857 C CA . ILE A 1 109 ? 4.876 -1.789 2.869 1.00 86.25 109 ILE A CA 1
ATOM 858 C C . ILE A 1 109 ? 3.557 -1.972 3.630 1.00 86.25 109 ILE A C 1
ATOM 860 O O . ILE A 1 109 ? 3.109 -1.042 4.300 1.00 86.25 109 ILE A O 1
ATOM 864 N N . TRP A 1 110 ? 2.959 -3.167 3.614 1.00 84.62 110 TRP A N 1
ATOM 865 C CA . TRP A 1 110 ? 1.742 -3.452 4.381 1.00 84.62 110 TRP A CA 1
ATOM 866 C C . TRP A 1 110 ? 1.917 -3.340 5.896 1.00 84.62 110 TRP A C 1
ATOM 868 O O . TRP A 1 110 ? 0.991 -2.873 6.561 1.00 84.62 110 TRP A O 1
ATOM 878 N N . LYS A 1 111 ? 3.082 -3.711 6.455 1.00 80.88 111 LYS A N 1
ATOM 879 C CA . LYS A 1 111 ? 3.350 -3.522 7.896 1.00 80.88 111 LYS A CA 1
ATOM 880 C C . LYS A 1 111 ? 3.234 -2.059 8.302 1.00 80.88 111 LYS A C 1
ATOM 882 O O . LYS A 1 111 ? 2.852 -1.756 9.430 1.00 80.88 111 LYS A O 1
ATOM 887 N N . HIS A 1 112 ? 3.597 -1.172 7.384 1.00 81.44 112 HIS A N 1
ATOM 888 C CA . HIS A 1 112 ? 3.623 0.270 7.575 1.00 81.44 112 HIS A CA 1
ATOM 889 C C . HIS A 1 112 ? 2.332 0.963 7.113 1.00 81.44 112 HIS A C 1
ATOM 891 O O . HIS A 1 112 ? 2.010 2.049 7.588 1.00 81.44 112 HIS A O 1
ATOM 897 N N . GLN A 1 113 ? 1.567 0.338 6.221 1.00 83.75 113 GLN A N 1
ATOM 898 C CA . GLN A 1 113 ? 0.349 0.889 5.629 1.00 83.75 113 GLN A CA 1
ATOM 899 C C . GLN A 1 113 ? -0.820 -0.098 5.802 1.00 83.75 113 GLN A C 1
ATOM 901 O O . GLN A 1 113 ? -1.196 -0.798 4.857 1.00 83.75 113 GLN A O 1
ATOM 906 N N . PRO A 1 114 ? -1.428 -0.168 7.001 1.00 79.44 114 PRO A N 1
ATOM 907 C CA . PRO A 1 114 ? -2.425 -1.191 7.341 1.00 79.44 114 PRO A CA 1
ATOM 908 C C . PRO A 1 114 ? -3.736 -1.081 6.552 1.00 79.44 114 PRO A C 1
ATOM 910 O O . PRO A 1 114 ? -4.482 -2.052 6.448 1.00 79.44 114 PRO A O 1
ATOM 913 N N . THR A 1 115 ? -4.013 0.090 5.977 1.00 82.88 115 THR A N 1
ATOM 914 C CA . THR A 1 115 ? -5.223 0.395 5.200 1.00 82.88 115 THR A CA 1
ATOM 915 C C . THR A 1 115 ? -5.079 0.084 3.711 1.00 82.88 115 THR A C 1
ATOM 917 O O . THR A 1 115 ? -5.886 0.541 2.901 1.00 82.88 115 THR A O 1
ATOM 920 N N . ARG A 1 116 ? -4.031 -0.649 3.322 1.00 84.25 116 ARG A N 1
ATOM 921 C CA . ARG A 1 116 ? -3.719 -0.924 1.922 1.00 84.25 116 ARG A CA 1
ATOM 922 C C . ARG A 1 116 ? -4.240 -2.300 1.483 1.00 84.25 116 ARG A C 1
ATOM 924 O O . ARG A 1 116 ? -3.845 -3.319 2.036 1.00 84.25 116 ARG A O 1
ATOM 931 N N . LEU A 1 117 ? -5.099 -2.316 0.467 1.00 82.38 117 LEU A N 1
ATOM 932 C CA . LEU A 1 117 ? -5.640 -3.470 -0.263 1.00 82.38 117 LEU A CA 1
ATOM 933 C C . LEU A 1 117 ? -4.587 -4.127 -1.151 1.00 82.38 117 LEU A C 1
ATOM 935 O O . LEU A 1 117 ? -4.466 -5.348 -1.183 1.00 82.38 117 LEU A O 1
ATOM 939 N N . THR A 1 118 ? -3.834 -3.304 -1.885 1.00 84.69 118 THR A N 1
ATOM 940 C CA . THR A 1 118 ? -2.855 -3.767 -2.870 1.00 84.69 118 THR A CA 1
ATOM 941 C C . THR A 1 118 ? -1.571 -2.961 -2.802 1.00 84.69 118 THR A C 1
ATOM 943 O O . THR A 1 118 ? -1.617 -1.736 -2.667 1.00 84.69 118 THR A O 1
ATOM 946 N N . VAL A 1 119 ? -0.430 -3.623 -2.973 1.00 87.50 119 VAL A N 1
ATOM 947 C CA . VAL A 1 119 ? 0.875 -2.965 -3.087 1.00 87.50 119 VAL A CA 1
ATOM 948 C C . VAL A 1 119 ? 1.389 -3.104 -4.521 1.00 87.50 119 VAL A C 1
ATOM 950 O O . VAL A 1 119 ? 1.715 -4.215 -4.941 1.00 87.50 119 VAL A O 1
ATOM 953 N N . PRO A 1 120 ? 1.456 -2.009 -5.299 1.00 88.31 120 PRO A N 1
ATOM 954 C CA . PRO A 1 120 ? 2.084 -2.022 -6.610 1.00 88.31 120 PRO A CA 1
ATOM 955 C C . PRO A 1 120 ? 3.609 -1.987 -6.464 1.00 88.31 120 PRO A C 1
ATOM 957 O O . PRO A 1 120 ? 4.163 -1.165 -5.728 1.00 88.31 120 PRO A O 1
ATOM 960 N N . ILE A 1 121 ? 4.295 -2.829 -7.225 1.00 89.75 121 ILE A N 1
ATOM 961 C CA . ILE A 1 121 ? 5.749 -2.837 -7.367 1.00 89.75 121 ILE A CA 1
ATOM 962 C C . ILE A 1 121 ? 6.082 -2.727 -8.851 1.00 89.75 121 ILE A C 1
ATOM 964 O O . ILE A 1 121 ? 5.544 -3.473 -9.669 1.00 89.75 121 ILE A O 1
ATOM 968 N N . LEU A 1 122 ? 6.954 -1.785 -9.199 1.00 89.81 122 LEU A N 1
ATOM 969 C CA . LEU A 1 122 ? 7.529 -1.692 -10.533 1.00 89.81 122 LEU A CA 1
ATOM 970 C C . LEU A 1 122 ? 8.713 -2.646 -10.644 1.00 89.81 122 LEU A C 1
ATOM 972 O O . LEU A 1 122 ? 9.708 -2.497 -9.940 1.00 89.81 122 LEU A O 1
ATOM 976 N N . LEU A 1 123 ? 8.609 -3.606 -11.552 1.00 87.56 123 LEU A N 1
ATOM 977 C CA . LEU A 1 123 ? 9.701 -4.493 -11.917 1.00 87.56 123 LEU A CA 1
ATOM 978 C C . LEU A 1 123 ? 10.365 -3.969 -13.191 1.00 87.56 123 LEU A C 1
ATOM 980 O O . LEU A 1 123 ? 9.723 -3.889 -14.242 1.00 87.56 123 LEU A O 1
ATOM 984 N N . LEU A 1 124 ? 11.650 -3.644 -13.079 1.00 84.81 124 LEU A N 1
ATOM 985 C CA . LEU A 1 124 ? 12.550 -3.389 -14.198 1.00 84.81 124 LEU A CA 1
ATOM 986 C C . LEU A 1 124 ? 13.259 -4.702 -14.526 1.00 84.81 124 LEU A C 1
ATOM 988 O O . LEU A 1 124 ? 14.034 -5.212 -13.716 1.00 84.81 124 LEU A O 1
ATOM 992 N N . HIS A 1 125 ? 12.959 -5.269 -15.689 1.00 77.88 125 HIS A N 1
ATOM 993 C CA . HIS A 1 125 ? 13.480 -6.569 -16.107 1.00 77.88 125 HIS A CA 1
ATOM 994 C C . HIS A 1 125 ? 13.880 -6.503 -17.578 1.00 77.88 125 HIS A C 1
ATOM 996 O O . HIS A 1 125 ? 13.029 -6.430 -18.468 1.00 77.88 125 HIS A O 1
ATOM 1002 N N . GLY A 1 126 ? 15.193 -6.432 -17.820 1.00 73.38 126 GLY A N 1
ATOM 1003 C CA . GLY A 1 126 ? 15.722 -5.974 -19.106 1.00 73.38 126 GLY A CA 1
ATOM 1004 C C . GLY A 1 126 ? 15.128 -4.620 -19.505 1.00 73.38 126 GLY A C 1
ATOM 1005 O O . GLY A 1 126 ? 14.902 -3.755 -18.662 1.00 73.38 126 GLY A O 1
ATOM 1006 N N . VAL A 1 127 ? 14.780 -4.471 -20.781 1.00 71.56 127 VAL A N 1
ATOM 1007 C CA . VAL A 1 127 ? 14.129 -3.272 -21.344 1.00 71.56 127 VAL A CA 1
ATOM 1008 C C . VAL A 1 127 ? 12.629 -3.158 -21.025 1.00 71.56 127 VAL A C 1
ATOM 1010 O O . VAL A 1 127 ? 11.933 -2.310 -21.575 1.00 71.56 127 VAL A O 1
ATOM 1013 N N . LYS A 1 128 ? 12.064 -4.027 -20.177 1.00 77.06 128 LYS A N 1
ATOM 1014 C CA . LYS A 1 128 ? 10.624 -4.049 -19.865 1.00 77.06 128 LYS A CA 1
ATOM 1015 C C . LYS A 1 128 ? 10.357 -3.432 -18.492 1.00 77.06 128 LYS A C 1
ATOM 1017 O O . LYS A 1 128 ? 11.047 -3.739 -17.520 1.00 77.06 128 LYS A O 1
ATOM 1022 N N . ILE A 1 129 ? 9.293 -2.631 -18.401 1.00 82.94 129 ILE A N 1
ATOM 1023 C CA . ILE A 1 129 ? 8.717 -2.165 -17.134 1.00 82.94 129 ILE A CA 1
ATOM 1024 C C . ILE A 1 129 ? 7.369 -2.848 -16.929 1.00 82.94 129 ILE A C 1
ATOM 1026 O O . ILE A 1 129 ? 6.454 -2.731 -17.749 1.00 82.94 129 ILE A O 1
ATOM 1030 N N . ARG A 1 130 ? 7.231 -3.556 -15.811 1.00 85.69 130 ARG A N 1
ATOM 1031 C CA . ARG A 1 130 ? 5.991 -4.229 -15.407 1.00 85.69 130 ARG A CA 1
ATOM 1032 C C . ARG A 1 130 ? 5.522 -3.683 -14.070 1.00 85.69 130 ARG A C 1
ATOM 1034 O O . ARG A 1 130 ? 6.341 -3.373 -13.214 1.00 85.69 130 ARG A O 1
ATOM 1041 N N . ILE A 1 131 ? 4.211 -3.616 -13.871 1.00 86.81 131 ILE A N 1
ATOM 1042 C CA . ILE A 1 131 ? 3.632 -3.421 -12.541 1.00 86.81 131 ILE A CA 1
ATOM 1043 C C . ILE A 1 131 ? 3.156 -4.774 -12.051 1.00 86.81 131 ILE A C 1
ATOM 1045 O O . ILE A 1 131 ? 2.300 -5.406 -12.668 1.00 86.81 131 ILE A O 1
ATOM 1049 N N . VAL A 1 132 ? 3.689 -5.184 -10.910 1.00 88.06 132 VAL A N 1
ATOM 1050 C CA . VAL A 1 132 ? 3.213 -6.326 -10.142 1.00 88.06 132 VAL A CA 1
ATOM 1051 C C . VAL A 1 132 ? 2.418 -5.780 -8.962 1.00 88.06 132 VAL A C 1
ATOM 1053 O O . VAL A 1 132 ? 2.963 -5.122 -8.081 1.00 88.06 132 VAL A O 1
ATOM 1056 N N . LYS A 1 133 ? 1.105 -5.996 -8.964 1.00 86.88 133 LYS A N 1
ATOM 1057 C CA . LYS A 1 133 ? 0.201 -5.656 -7.865 1.00 86.88 133 LYS A CA 1
ATOM 1058 C C . LYS A 1 133 ? 0.063 -6.866 -6.948 1.00 86.88 133 LYS A C 1
ATOM 1060 O O . LYS A 1 133 ? -0.583 -7.850 -7.301 1.00 86.88 133 LYS A O 1
ATOM 1065 N N . PHE A 1 134 ? 0.635 -6.771 -5.758 1.00 86.00 134 PHE A N 1
ATOM 1066 C CA . PHE A 1 134 ? 0.408 -7.749 -4.702 1.00 86.00 134 PHE A CA 1
ATOM 1067 C C . PHE A 1 134 ? -0.924 -7.451 -4.032 1.00 86.00 134 PHE A C 1
ATOM 1069 O O . PHE A 1 134 ? -1.157 -6.328 -3.584 1.00 86.00 134 PHE A O 1
ATOM 1076 N N . ASN A 1 135 ? -1.795 -8.449 -3.979 1.00 84.19 135 ASN A N 1
ATOM 1077 C CA . ASN A 1 135 ? -3.007 -8.453 -3.174 1.00 84.19 135 ASN A CA 1
ATOM 1078 C C . ASN A 1 135 ? -2.936 -9.628 -2.180 1.00 84.19 135 ASN A C 1
ATOM 1080 O O . ASN A 1 135 ? -1.898 -10.276 -2.046 1.00 84.19 135 ASN A O 1
ATOM 1084 N N . ARG A 1 136 ? -4.018 -9.871 -1.442 1.00 75.69 136 ARG A N 1
ATOM 1085 C CA . ARG A 1 136 ? -4.049 -10.908 -0.401 1.00 75.69 136 ARG A CA 1
ATOM 1086 C C . ARG A 1 136 ? -4.243 -12.336 -0.931 1.00 75.69 136 ARG A C 1
ATOM 1088 O O . ARG A 1 136 ? -3.895 -13.280 -0.236 1.00 75.69 136 ARG A O 1
ATOM 1095 N N . ASP A 1 137 ? -4.743 -12.493 -2.155 1.00 72.38 137 ASP A N 1
ATOM 1096 C CA . ASP A 1 137 ? -4.896 -13.797 -2.820 1.00 72.38 137 ASP A CA 1
ATOM 1097 C C . ASP A 1 137 ? -3.675 -14.201 -3.649 1.00 72.38 137 ASP A C 1
ATOM 1099 O O . ASP A 1 137 ? -3.583 -15.339 -4.111 1.00 72.38 137 ASP A O 1
ATOM 1103 N N . GLY A 1 138 ? -2.744 -13.275 -3.867 1.00 71.25 138 GLY A N 1
ATOM 1104 C CA . GLY A 1 138 ? -1.541 -13.509 -4.643 1.00 71.25 138 GLY A CA 1
ATOM 1105 C C . GLY A 1 138 ? -1.048 -12.265 -5.369 1.00 71.25 138 GLY A C 1
ATOM 1106 O O . GLY A 1 138 ? -1.297 -11.117 -4.995 1.00 71.25 138 GLY A O 1
ATOM 1107 N N . ASN A 1 139 ? -0.293 -12.501 -6.429 1.00 70.12 139 ASN A N 1
ATOM 1108 C CA . ASN A 1 139 ? 0.312 -11.480 -7.264 1.00 70.12 139 ASN A CA 1
ATOM 1109 C C . ASN A 1 139 ? -0.422 -11.392 -8.608 1.00 70.12 139 ASN A C 1
ATOM 1111 O O . ASN A 1 139 ? -0.506 -12.354 -9.366 1.00 70.12 139 ASN A O 1
ATOM 1115 N N . LEU A 1 140 ? -0.909 -10.201 -8.941 1.00 68.75 140 LEU A N 1
ATOM 1116 C CA . LEU A 1 140 ? -1.380 -9.860 -10.281 1.00 68.75 140 LEU A CA 1
ATOM 1117 C C . LEU A 1 140 ? -0.292 -9.044 -10.972 1.00 68.75 140 LEU A C 1
ATOM 1119 O O . LEU A 1 140 ? 0.324 -8.192 -10.340 1.00 68.75 140 LEU A O 1
ATOM 1123 N N . HIS A 1 141 ? -0.044 -9.254 -12.261 1.00 72.31 141 HIS A N 1
ATOM 1124 C CA . HIS A 1 141 ? 0.939 -8.452 -12.989 1.00 72.31 141 HIS A CA 1
ATOM 1125 C C . HIS A 1 141 ? 0.413 -7.998 -14.348 1.00 72.31 141 HIS A C 1
ATOM 1127 O O . HIS A 1 141 ? -0.335 -8.707 -15.013 1.00 72.31 141 HIS A O 1
ATOM 1133 N N . SER A 1 142 ? 0.820 -6.797 -14.750 1.00 63.72 142 SER A N 1
ATOM 1134 C CA . SER A 1 142 ? 0.512 -6.198 -16.048 1.00 63.72 142 SER A CA 1
ATOM 1135 C C . SER A 1 142 ? 1.746 -5.486 -16.597 1.00 63.72 142 SER A C 1
ATOM 1137 O O . SER A 1 142 ? 2.444 -4.785 -15.858 1.00 63.72 142 SER A O 1
ATOM 1139 N N . LEU A 1 143 ? 2.012 -5.634 -17.894 1.00 64.50 143 LEU A N 1
ATOM 1140 C CA . LEU A 1 143 ? 3.067 -4.888 -18.581 1.00 64.50 143 LEU A CA 1
ATOM 1141 C C . LEU A 1 143 ? 2.692 -3.397 -18.660 1.00 64.50 143 LEU A C 1
ATOM 1143 O O . LEU A 1 143 ? 1.561 -3.074 -19.009 1.00 64.50 143 LEU A O 1
ATOM 1147 N N . VAL A 1 144 ? 3.632 -2.501 -18.335 1.00 70.88 144 VAL A N 1
ATOM 1148 C CA . VAL A 1 144 ? 3.467 -1.042 -18.511 1.00 70.88 144 VAL A CA 1
ATOM 1149 C C . VAL A 1 144 ? 3.998 -0.599 -19.867 1.00 70.88 144 VAL A C 1
ATOM 1151 O O . VAL A 1 144 ? 3.392 0.248 -20.515 1.00 70.88 144 VAL A O 1
ATOM 1154 N N . GLY A 1 145 ? 5.124 -1.169 -20.294 1.00 64.94 145 GLY A N 1
ATOM 1155 C CA . GLY A 1 145 ? 5.728 -0.893 -21.593 1.00 64.94 145 GLY A CA 1
ATOM 1156 C C . GLY A 1 145 ? 7.168 -1.393 -21.685 1.00 64.94 145 GLY A C 1
ATOM 1157 O O . GLY A 1 145 ? 7.704 -1.977 -20.736 1.00 64.94 145 GLY A O 1
ATOM 1158 N N . LYS A 1 146 ? 7.783 -1.164 -22.843 1.00 66.69 146 LYS A N 1
ATOM 1159 C CA . LYS A 1 146 ? 9.202 -1.412 -23.118 1.00 66.69 146 LYS A CA 1
ATOM 1160 C C . LYS A 1 146 ? 9.907 -0.063 -23.281 1.00 66.69 146 LYS A C 1
ATOM 1162 O O . LYS A 1 146 ? 9.303 0.866 -23.800 1.00 66.69 146 LYS A O 1
ATOM 1167 N N . TYR A 1 147 ? 11.148 0.053 -22.829 1.00 64.00 147 TYR A N 1
ATOM 1168 C CA . TYR A 1 147 ? 12.025 1.171 -23.165 1.00 64.00 147 TYR A CA 1
ATOM 1169 C C . TYR A 1 147 ? 13.242 0.602 -23.877 1.00 64.00 147 TYR A C 1
ATOM 1171 O O . TYR A 1 147 ? 14.053 -0.093 -23.277 1.00 64.00 147 TYR A O 1
ATOM 1179 N N . VAL A 1 148 ? 13.319 0.826 -25.182 1.00 56.81 148 VAL A N 1
ATOM 1180 C CA . VAL A 1 148 ? 14.414 0.304 -25.999 1.00 56.81 148 VAL A CA 1
ATOM 1181 C C . VAL A 1 148 ? 15.694 1.078 -25.684 1.00 56.81 148 VAL A C 1
ATOM 1183 O O . VAL A 1 148 ? 15.630 2.263 -25.374 1.00 56.81 148 VAL A O 1
ATOM 1186 N N . ASP A 1 149 ? 16.855 0.428 -25.714 1.00 53.88 149 ASP A N 1
ATOM 1187 C CA . ASP A 1 149 ? 18.132 1.137 -25.613 1.00 53.88 149 ASP A CA 1
ATOM 1188 C C . ASP A 1 149 ? 18.376 1.910 -26.927 1.00 53.88 149 ASP A C 1
ATOM 1190 O O . ASP A 1 149 ? 18.350 1.299 -28.002 1.00 53.88 149 ASP A O 1
ATOM 1194 N N . PRO A 1 150 ? 18.625 3.234 -26.890 1.00 46.97 150 PRO A N 1
ATOM 1195 C CA . PRO A 1 150 ? 18.931 4.012 -28.089 1.00 46.97 150 PRO A CA 1
ATOM 1196 C C . PRO A 1 150 ? 20.188 3.542 -28.845 1.00 46.97 150 PRO A C 1
ATOM 1198 O O . PRO A 1 150 ? 20.425 4.026 -29.949 1.00 46.97 150 PRO A O 1
ATOM 1201 N N . GLN A 1 151 ? 20.994 2.624 -28.297 1.00 50.78 151 GLN A N 1
ATOM 1202 C CA . GLN A 1 151 ? 22.164 2.071 -28.988 1.00 50.78 151 GLN A CA 1
ATOM 1203 C C . GLN A 1 151 ? 21.849 0.985 -30.035 1.00 50.78 151 GLN A C 1
ATOM 1205 O O . GLN A 1 151 ? 22.744 0.647 -30.807 1.00 50.78 151 GLN A O 1
ATOM 1210 N N . GLY A 1 152 ? 20.613 0.466 -30.111 1.00 49.00 152 GLY A N 1
ATOM 1211 C CA . GLY A 1 152 ? 20.295 -0.685 -30.978 1.00 49.00 152 GLY A CA 1
ATOM 1212 C C . GLY A 1 152 ? 19.042 -0.591 -31.857 1.00 49.00 152 GLY A C 1
ATOM 1213 O O . GLY A 1 152 ? 18.885 -1.416 -32.752 1.00 49.00 152 GLY A O 1
ATOM 1214 N N . SER A 1 153 ? 18.152 0.385 -31.656 1.00 47.72 153 SER A N 1
ATOM 1215 C CA . SER A 1 153 ? 16.948 0.549 -32.491 1.00 47.72 153 SER A CA 1
ATOM 1216 C C . SER A 1 153 ? 17.020 1.781 -33.377 1.00 47.72 153 SER A C 1
ATOM 1218 O O . SER A 1 153 ? 17.515 2.824 -32.945 1.00 47.72 153 SER A O 1
ATOM 1220 N N . GLU A 1 154 ? 16.436 1.701 -34.577 1.00 46.12 154 GLU A N 1
ATOM 1221 C CA . GLU A 1 154 ? 16.151 2.890 -35.376 1.00 46.12 154 GLU A CA 1
ATOM 1222 C C . GLU A 1 154 ? 15.430 3.924 -34.500 1.00 46.12 154 GLU A C 1
ATOM 1224 O O . GLU A 1 154 ? 14.421 3.645 -33.853 1.00 46.12 154 GLU A O 1
ATOM 1229 N N . VAL A 1 155 ? 15.992 5.132 -34.453 1.00 47.53 155 VAL A N 1
ATOM 1230 C CA . VAL A 1 155 ? 15.615 6.237 -33.556 1.00 47.53 155 VAL A CA 1
ATOM 1231 C C . VAL A 1 155 ? 14.100 6.520 -33.542 1.00 47.53 155 VAL A C 1
ATOM 1233 O O . VAL A 1 155 ? 13.577 7.032 -32.555 1.00 47.53 155 VAL A O 1
ATOM 1236 N N . VAL A 1 156 ? 13.383 6.168 -34.613 1.00 47.06 156 VAL A N 1
ATOM 1237 C CA . VAL A 1 156 ? 11.937 6.374 -34.779 1.00 47.06 156 VAL A CA 1
ATOM 1238 C C . VAL A 1 156 ? 11.103 5.537 -33.797 1.00 47.06 156 VAL A C 1
ATOM 1240 O O . VAL A 1 156 ? 10.196 6.091 -33.170 1.00 47.06 156 VAL A O 1
ATOM 1243 N N . ASP A 1 157 ? 11.436 4.260 -33.595 1.00 56.88 157 ASP A N 1
ATOM 1244 C CA . ASP A 1 157 ? 10.673 3.364 -32.709 1.00 56.88 157 ASP A CA 1
ATOM 1245 C C . ASP A 1 157 ? 10.965 3.652 -31.232 1.00 56.88 157 ASP A C 1
ATOM 1247 O O . ASP A 1 157 ? 10.057 3.668 -30.400 1.00 56.88 157 ASP A O 1
ATOM 1251 N N . PHE A 1 158 ? 12.207 4.031 -30.916 1.00 54.84 158 PHE A N 1
ATOM 1252 C CA . PHE A 1 158 ? 12.614 4.455 -29.574 1.00 54.84 158 PHE A CA 1
ATOM 1253 C C . PHE A 1 158 ? 11.756 5.613 -29.037 1.00 54.84 158 PHE A C 1
ATOM 1255 O O . PHE A 1 158 ? 11.299 5.576 -27.891 1.00 54.84 158 PHE A O 1
ATOM 1262 N N . PHE A 1 159 ? 11.498 6.639 -29.858 1.00 61.09 159 PHE A N 1
ATOM 1263 C CA . PHE A 1 159 ? 10.657 7.768 -29.449 1.00 61.09 159 PHE A CA 1
ATOM 1264 C C . PHE A 1 159 ? 9.185 7.377 -29.268 1.00 61.09 159 PHE A C 1
ATOM 1266 O O . PHE A 1 159 ? 8.535 7.889 -28.351 1.00 61.09 159 PHE A O 1
ATOM 1273 N N . GLY A 1 160 ? 8.658 6.491 -30.120 1.00 64.19 160 GLY A N 1
ATOM 1274 C CA . GLY A 1 160 ? 7.293 5.969 -30.015 1.00 64.19 160 GLY A CA 1
ATOM 1275 C C . GLY A 1 160 ? 7.081 5.169 -28.729 1.00 64.19 160 GLY A C 1
ATOM 1276 O O . GLY A 1 160 ? 6.201 5.509 -27.933 1.00 64.19 160 GLY A O 1
ATOM 1277 N N . ASP A 1 161 ? 7.951 4.192 -28.482 1.00 66.00 161 ASP A N 1
ATOM 1278 C CA . ASP A 1 161 ? 7.895 3.299 -27.321 1.00 66.00 161 ASP A CA 1
ATOM 1279 C C . ASP A 1 161 ? 8.110 4.053 -26.006 1.00 66.00 161 ASP A C 1
ATOM 1281 O O . ASP A 1 161 ? 7.361 3.874 -25.041 1.00 66.00 161 ASP A O 1
ATOM 1285 N N . CYS A 1 162 ? 9.078 4.978 -25.970 1.00 68.50 162 CYS A N 1
ATOM 1286 C CA . CYS A 1 162 ? 9.288 5.832 -24.803 1.00 68.50 162 CYS A CA 1
ATOM 1287 C C . CYS A 1 162 ? 8.060 6.703 -24.527 1.00 68.50 162 CYS A C 1
ATOM 1289 O O . CYS A 1 162 ? 7.661 6.853 -23.373 1.00 68.50 162 CYS A O 1
ATOM 1291 N N . LYS A 1 163 ? 7.424 7.263 -25.562 1.00 73.12 163 LYS A N 1
ATOM 1292 C CA . LYS A 1 163 ? 6.207 8.065 -25.397 1.00 73.12 163 LYS A CA 1
ATOM 1293 C C . LYS A 1 163 ? 5.046 7.226 -24.863 1.00 73.12 163 LYS A C 1
ATOM 1295 O O . LYS A 1 163 ? 4.348 7.688 -23.961 1.00 73.12 163 LYS A O 1
ATOM 1300 N N . GLU A 1 164 ? 4.830 6.021 -25.384 1.00 74.25 164 GLU A N 1
ATOM 1301 C CA . GLU A 1 164 ? 3.773 5.128 -24.900 1.00 74.25 164 GLU A CA 1
ATOM 1302 C C . GLU A 1 164 ? 4.005 4.721 -23.441 1.00 74.25 164 GLU A C 1
ATOM 1304 O O . GLU A 1 164 ? 3.114 4.876 -22.601 1.00 74.25 164 GLU A O 1
ATOM 1309 N N . LEU A 1 165 ? 5.225 4.289 -23.110 1.00 77.50 165 LEU A N 1
ATOM 1310 C CA . LEU A 1 165 ? 5.615 3.936 -21.748 1.00 77.50 165 LEU A CA 1
ATOM 1311 C C . LEU A 1 165 ? 5.357 5.090 -20.773 1.00 77.50 165 LEU A C 1
ATOM 1313 O O . LEU A 1 165 ? 4.810 4.897 -19.687 1.00 77.50 165 LEU A O 1
ATOM 1317 N N . MET A 1 166 ? 5.709 6.302 -21.185 1.00 76.31 166 MET A N 1
ATOM 1318 C CA . MET A 1 166 ? 5.490 7.523 -20.423 1.00 76.31 166 MET A CA 1
ATOM 1319 C C . MET A 1 166 ? 4.012 7.832 -20.205 1.00 76.31 166 MET A C 1
ATOM 1321 O O . MET A 1 166 ? 3.610 8.147 -19.085 1.00 76.31 166 MET A O 1
ATOM 1325 N N . VAL A 1 167 ? 3.186 7.706 -21.246 1.00 77.19 167 VAL A N 1
ATOM 1326 C CA . VAL A 1 167 ? 1.728 7.861 -21.137 1.00 77.19 167 VAL A CA 1
ATOM 1327 C C . VAL A 1 167 ? 1.150 6.832 -20.164 1.00 77.19 167 VAL A C 1
ATOM 1329 O O . VAL A 1 167 ? 0.332 7.190 -19.314 1.00 77.19 167 VAL A O 1
ATOM 1332 N N . ASN A 1 168 ? 1.608 5.580 -20.226 1.00 79.69 168 ASN A N 1
ATOM 1333 C CA . ASN A 1 168 ? 1.149 4.518 -19.336 1.00 79.69 168 ASN A CA 1
ATOM 1334 C C . ASN A 1 168 ? 1.571 4.759 -17.880 1.00 79.69 168 ASN A C 1
ATOM 1336 O O . ASN A 1 168 ? 0.740 4.617 -16.981 1.00 79.69 168 ASN A O 1
ATOM 1340 N N . LEU A 1 169 ? 2.810 5.197 -17.628 1.00 80.44 169 LEU A N 1
ATOM 1341 C CA . LEU A 1 169 ? 3.260 5.597 -16.289 1.00 80.44 169 LEU A CA 1
ATOM 1342 C C . LEU A 1 169 ? 2.448 6.786 -15.757 1.00 80.44 169 LEU A C 1
ATOM 1344 O O . LEU A 1 169 ? 1.956 6.725 -14.631 1.00 80.44 169 LEU A O 1
ATOM 1348 N N . CYS A 1 170 ? 2.223 7.826 -16.570 1.00 77.12 170 CYS A N 1
ATOM 1349 C CA . CYS A 1 170 ? 1.357 8.956 -16.215 1.00 77.12 170 CYS A CA 1
ATOM 1350 C C . CYS A 1 170 ? -0.053 8.510 -15.849 1.00 77.12 170 CYS A C 1
ATOM 1352 O O . CYS A 1 170 ? -0.597 8.934 -14.828 1.00 77.12 170 CYS A O 1
ATOM 1354 N N . ARG A 1 171 ? -0.649 7.639 -16.664 1.00 77.81 171 ARG A N 1
ATOM 1355 C CA . ARG A 1 171 ? -1.980 7.099 -16.403 1.00 77.81 171 ARG A CA 1
ATOM 1356 C C . ARG A 1 171 ? -2.007 6.337 -15.088 1.00 77.81 171 ARG A C 1
ATOM 1358 O O . ARG A 1 171 ? -2.919 6.561 -14.309 1.00 77.81 171 ARG A O 1
ATOM 1365 N N . VAL A 1 172 ? -1.025 5.472 -14.835 1.00 77.94 172 VAL A N 1
ATOM 1366 C CA . VAL A 1 172 ? -0.925 4.730 -13.576 1.00 77.94 172 VAL A CA 1
ATOM 1367 C C . VAL A 1 172 ? -0.860 5.714 -12.417 1.00 77.94 172 VAL A C 1
ATOM 1369 O O . VAL A 1 172 ? -1.767 5.723 -11.600 1.00 77.94 172 VAL A O 1
ATOM 1372 N N . PHE A 1 173 ? 0.134 6.598 -12.370 1.00 78.88 173 PHE A N 1
ATOM 1373 C CA . PHE A 1 173 ? 0.357 7.485 -11.223 1.00 78.88 173 PHE A CA 1
ATOM 1374 C C . PHE A 1 173 ? -0.712 8.569 -11.023 1.00 78.88 173 PHE A C 1
ATOM 1376 O O . PHE A 1 173 ? -0.793 9.147 -9.939 1.00 78.88 173 PHE A O 1
ATOM 1383 N N . SER A 1 174 ? -1.554 8.824 -12.024 1.00 75.88 174 SER A N 1
ATOM 1384 C CA . SER A 1 174 ? -2.718 9.711 -11.903 1.00 75.88 174 SER A CA 1
ATOM 1385 C C . SER A 1 174 ? -3.986 9.011 -11.410 1.00 75.88 174 SER A C 1
ATOM 1387 O O . SER A 1 174 ? -4.980 9.693 -11.154 1.00 75.88 174 SER A O 1
ATOM 1389 N N . LEU A 1 175 ? -3.976 7.681 -11.246 1.00 75.69 175 LEU A N 1
ATOM 1390 C CA . LEU A 1 175 ? -5.122 6.971 -10.687 1.00 75.69 175 LEU A CA 1
ATOM 1391 C C . LEU A 1 175 ? -5.403 7.437 -9.245 1.00 75.69 175 LEU A C 1
ATOM 1393 O O . LEU A 1 175 ? -4.471 7.702 -8.478 1.00 75.69 175 LEU A O 1
ATOM 1397 N N . PRO A 1 176 ? -6.683 7.516 -8.848 1.00 74.69 176 PRO A N 1
ATOM 1398 C CA . PRO A 1 176 ? -7.049 7.875 -7.486 1.00 74.69 176 PRO A CA 1
ATOM 1399 C C . PRO A 1 176 ? -6.585 6.808 -6.480 1.00 74.69 176 PRO A C 1
ATOM 1401 O O . PRO A 1 176 ? -6.323 5.655 -6.823 1.00 74.69 176 PRO A O 1
ATOM 1404 N N . ALA A 1 177 ? -6.478 7.187 -5.204 1.00 76.38 177 ALA A N 1
ATOM 1405 C CA . ALA A 1 177 ? -5.860 6.352 -4.170 1.00 76.38 177 ALA A CA 1
ATOM 1406 C C . ALA A 1 177 ? -6.520 4.963 -4.015 1.00 76.38 177 ALA A C 1
ATOM 1408 O O . ALA A 1 177 ? -5.828 3.974 -3.774 1.00 76.38 177 ALA A O 1
ATOM 1409 N N . ASN A 1 178 ? -7.837 4.865 -4.204 1.00 74.62 178 ASN A N 1
ATOM 1410 C CA . ASN A 1 178 ? -8.587 3.608 -4.152 1.00 74.62 178 ASN A CA 1
ATOM 1411 C C . ASN A 1 178 ? -8.177 2.612 -5.255 1.00 74.62 178 ASN A C 1
ATOM 1413 O O . ASN A 1 178 ? -8.102 1.417 -4.988 1.00 74.62 178 ASN A O 1
ATOM 1417 N N . GLU A 1 179 ? -7.824 3.086 -6.453 1.00 75.00 179 GLU A N 1
ATOM 1418 C CA . GLU A 1 179 ? -7.340 2.252 -7.574 1.00 75.00 179 GLU A CA 1
ATOM 1419 C C . GLU A 1 179 ? -5.920 1.704 -7.339 1.00 75.00 179 GLU A C 1
ATOM 1421 O O . GLU A 1 179 ? -5.493 0.706 -7.930 1.00 75.00 179 GLU A O 1
ATOM 1426 N N . PHE A 1 180 ? -5.187 2.346 -6.428 1.00 73.88 180 PHE A N 1
ATOM 1427 C CA . PHE A 1 180 ? -3.914 1.872 -5.889 1.00 73.88 180 PHE A CA 1
ATOM 1428 C C . PHE A 1 180 ? -4.055 1.043 -4.617 1.00 73.88 180 PHE A C 1
ATOM 1430 O O . PHE A 1 180 ? -3.054 0.667 -3.993 1.00 73.88 180 PHE A O 1
ATOM 1437 N N . GLY A 1 181 ? -5.297 0.743 -4.251 1.00 77.75 181 GLY A N 1
ATOM 1438 C CA . GLY A 1 181 ? -5.632 -0.087 -3.121 1.00 77.75 181 GLY A CA 1
ATOM 1439 C C . GLY A 1 181 ? -5.573 0.643 -1.791 1.00 77.75 181 GLY A C 1
ATOM 1440 O O . GLY A 1 181 ? -5.303 -0.001 -0.794 1.00 77.75 181 GLY A O 1
ATOM 1441 N N . HIS A 1 182 ? -5.788 1.952 -1.713 1.00 83.50 182 HIS A N 1
ATOM 1442 C CA . HIS A 1 182 ? -5.999 2.602 -0.419 1.00 83.50 182 HIS A CA 1
ATOM 1443 C C . HIS A 1 182 ? -7.479 2.552 -0.020 1.00 83.50 182 HIS A C 1
ATOM 1445 O O . HIS A 1 182 ? -8.350 2.923 -0.801 1.00 83.50 182 HIS A O 1
ATOM 1451 N N . VAL A 1 183 ? -7.764 2.128 1.213 1.00 84.62 183 VAL A N 1
ATOM 1452 C CA . VAL A 1 183 ? -9.134 2.114 1.763 1.00 84.62 183 VAL A CA 1
ATOM 1453 C C . VAL A 1 183 ? -9.644 3.523 2.090 1.00 84.62 183 VAL A C 1
ATOM 1455 O O . VAL A 1 183 ? -10.841 3.785 2.020 1.00 84.62 183 VAL A O 1
ATOM 1458 N N . CYS A 1 184 ? -8.746 4.452 2.410 1.00 82.12 184 CYS A N 1
ATOM 1459 C CA . CYS A 1 184 ? -9.057 5.863 2.634 1.00 82.12 184 CYS A CA 1
ATOM 1460 C C . CYS A 1 184 ? -8.032 6.757 1.928 1.00 82.12 184 CYS A C 1
ATOM 1462 O O . CYS A 1 184 ? -6.993 6.268 1.484 1.00 82.12 184 CYS A O 1
ATOM 1464 N N . GLU A 1 185 ? -8.290 8.066 1.849 1.00 69.31 185 GLU A N 1
ATOM 1465 C CA . GLU A 1 185 ? -7.298 9.017 1.335 1.00 69.31 185 GLU A CA 1
ATOM 1466 C C . GLU A 1 185 ? -5.949 8.846 2.048 1.00 69.31 185 GLU A C 1
ATOM 1468 O O . GLU A 1 185 ? -5.883 8.604 3.261 1.00 69.31 185 GLU A O 1
ATOM 1473 N N . TYR A 1 186 ? -4.868 8.925 1.270 1.00 67.19 186 TYR A N 1
ATOM 1474 C CA . TYR A 1 186 ? -3.517 8.804 1.794 1.00 67.19 186 TYR A CA 1
ATOM 1475 C C . TYR A 1 186 ? -3.229 9.959 2.759 1.00 67.19 186 TYR A C 1
ATOM 1477 O O . TYR A 1 186 ? -3.236 11.126 2.372 1.00 67.19 186 TYR A O 1
ATOM 1485 N N . SER A 1 187 ? -2.916 9.617 4.007 1.00 62.69 187 SER A N 1
ATOM 1486 C CA . SER A 1 187 ? -2.353 10.539 4.987 1.00 62.69 187 SER A CA 1
ATOM 1487 C C . SER A 1 187 ? -1.076 9.924 5.536 1.00 62.69 187 SER A C 1
ATOM 1489 O O . SER A 1 187 ? -1.062 8.786 6.013 1.00 62.69 187 SER A O 1
ATOM 1491 N N . HIS A 1 188 ? 0.024 10.666 5.449 1.00 65.06 188 HIS A N 1
ATOM 1492 C CA . HIS A 1 188 ? 1.266 10.246 6.071 1.00 65.06 188 HIS A CA 1
ATOM 1493 C C . HIS A 1 188 ? 1.129 10.378 7.594 1.00 65.06 188 HIS A C 1
ATOM 1495 O O . HIS A 1 188 ? 1.162 11.492 8.116 1.00 65.06 188 HIS A O 1
ATOM 1501 N N . LYS A 1 189 ? 1.054 9.246 8.307 1.00 65.56 189 LYS A N 1
ATOM 1502 C CA . LYS A 1 189 ? 0.845 9.184 9.769 1.00 65.56 189 LYS A CA 1
ATOM 1503 C C . LYS A 1 189 ? -0.405 9.972 10.194 1.00 65.56 189 LYS A C 1
ATOM 1505 O O . LYS A 1 189 ? -0.275 11.028 10.819 1.00 65.56 189 LYS A O 1
ATOM 1510 N N . PRO A 1 190 ? -1.607 9.472 9.867 1.00 78.31 190 PRO A N 1
ATOM 1511 C CA . PRO A 1 190 ? -2.839 10.157 10.232 1.00 78.31 190 PRO A CA 1
ATOM 1512 C C . PRO A 1 190 ? -2.891 10.400 11.741 1.00 78.31 190 PRO A C 1
ATOM 1514 O O . PRO A 1 190 ? -2.508 9.535 12.531 1.00 78.31 190 PRO A O 1
ATOM 1517 N N . LYS A 1 191 ? -3.380 11.578 12.148 1.00 87.25 191 LYS A N 1
ATOM 1518 C CA . LYS A 1 191 ? -3.561 11.900 13.576 1.00 87.25 191 LYS A CA 1
ATOM 1519 C C . LYS A 1 191 ? -4.706 11.108 14.197 1.00 87.25 191 LYS A C 1
ATOM 1521 O O . LYS A 1 191 ? -4.723 10.891 15.409 1.00 87.25 191 LYS A O 1
ATOM 1526 N N . GLY A 1 192 ? -5.645 10.657 13.374 1.00 90.81 192 GLY A N 1
ATOM 1527 C CA . GLY A 1 192 ? -6.689 9.750 13.795 1.00 90.81 192 GLY A CA 1
ATOM 1528 C C . GLY A 1 192 ? -7.379 9.028 12.650 1.00 90.81 192 GLY A C 1
ATOM 1529 O O . GLY A 1 192 ? -7.185 9.347 11.476 1.00 90.81 192 GLY A O 1
ATOM 1530 N N . TYR A 1 193 ? -8.229 8.079 13.022 1.00 93.12 193 TYR A N 1
ATOM 1531 C CA . TYR A 1 193 ? -9.144 7.392 12.121 1.00 93.12 193 TYR A CA 1
ATOM 1532 C C . TYR A 1 193 ? -10.580 7.592 12.586 1.00 93.12 193 TYR A C 1
ATOM 1534 O O . TYR A 1 193 ? -10.880 7.482 13.777 1.00 93.12 193 TYR A O 1
ATOM 1542 N N . ARG A 1 194 ? -11.470 7.881 11.641 1.00 92.94 194 ARG A N 1
ATOM 1543 C CA . ARG A 1 194 ? -12.912 7.954 11.868 1.00 92.94 194 ARG A CA 1
ATOM 1544 C C . ARG A 1 194 ? -13.598 6.785 11.174 1.00 92.94 194 ARG A C 1
ATOM 1546 O O . ARG A 1 194 ? -13.262 6.471 10.033 1.00 92.94 194 ARG A O 1
ATOM 1553 N N . PHE A 1 195 ? -14.561 6.185 11.866 1.00 93.00 195 PHE A N 1
ATOM 1554 C CA . PHE A 1 195 ? -15.351 5.058 11.384 1.00 93.00 195 PHE A CA 1
ATOM 1555 C C . PHE A 1 195 ? -16.828 5.445 11.408 1.00 93.00 195 PHE A C 1
ATOM 1557 O O . PHE A 1 195 ? -17.418 5.583 12.480 1.00 93.00 195 PHE A O 1
ATOM 1564 N N . GLU A 1 196 ? -17.414 5.632 10.230 1.00 93.12 196 GLU A N 1
ATOM 1565 C CA . GLU A 1 196 ? -18.804 6.064 10.067 1.00 93.12 196 GLU A CA 1
ATOM 1566 C C . GLU A 1 196 ? -19.660 4.884 9.581 1.00 93.12 196 GLU A C 1
ATOM 1568 O O . GLU A 1 196 ? -19.245 4.202 8.640 1.00 93.12 196 GLU A O 1
ATOM 1573 N N . PRO A 1 197 ? -20.832 4.612 10.187 1.00 92.50 197 PRO A N 1
ATOM 1574 C CA . PRO A 1 197 ? -21.725 3.561 9.707 1.00 92.50 197 PRO A CA 1
ATOM 1575 C C . PRO A 1 197 ? -22.116 3.772 8.238 1.00 92.50 197 PRO A C 1
ATOM 1577 O O . PRO A 1 197 ? -22.522 4.868 7.846 1.00 92.50 197 PRO A O 1
ATOM 1580 N N . HIS A 1 198 ? -22.022 2.719 7.427 1.00 90.75 198 HIS A N 1
ATOM 1581 C CA . HIS A 1 198 ? -22.370 2.727 6.009 1.00 90.75 198 HIS A CA 1
ATOM 1582 C C . HIS A 1 198 ? -23.060 1.412 5.615 1.00 90.75 198 HIS A C 1
ATOM 1584 O O . HIS A 1 198 ? -22.431 0.445 5.184 1.00 90.75 198 HIS A O 1
ATOM 1590 N N . GLY A 1 199 ? -24.383 1.360 5.786 1.00 89.06 199 GLY A N 1
ATOM 1591 C CA . GLY A 1 199 ? -25.149 0.129 5.586 1.00 89.06 199 GLY A CA 1
ATOM 1592 C C . GLY A 1 199 ? -24.752 -0.942 6.606 1.00 89.06 199 GLY A C 1
ATOM 1593 O O . GLY A 1 199 ? -24.855 -0.707 7.807 1.00 89.06 199 GLY A O 1
ATOM 1594 N N . ASN A 1 200 ? -24.292 -2.099 6.120 1.00 84.81 200 ASN A N 1
ATOM 1595 C CA . ASN A 1 200 ? -23.803 -3.206 6.957 1.00 84.81 200 ASN A CA 1
ATOM 1596 C C . ASN A 1 200 ? -22.287 -3.131 7.237 1.00 84.81 200 ASN A C 1
ATOM 1598 O O . ASN A 1 200 ? -21.738 -4.029 7.871 1.00 84.81 200 ASN A O 1
ATOM 1602 N N . GLU A 1 201 ? -21.613 -2.096 6.736 1.00 90.62 201 GLU A N 1
ATOM 1603 C CA . GLU A 1 201 ? -20.170 -1.878 6.850 1.00 90.62 201 GLU A CA 1
ATOM 1604 C C . GLU A 1 201 ? -19.878 -0.521 7.512 1.00 90.62 201 GLU A C 1
ATOM 1606 O O . GLU A 1 201 ? -20.780 0.247 7.854 1.00 90.62 201 GLU A O 1
ATOM 1611 N N . TYR A 1 202 ? -18.594 -0.216 7.684 1.00 92.44 202 TYR A N 1
ATOM 1612 C CA . TYR A 1 202 ? -18.101 1.084 8.117 1.00 92.44 202 TYR A CA 1
ATOM 1613 C C . TYR A 1 202 ? -17.245 1.729 7.036 1.00 92.44 202 TYR A C 1
ATOM 1615 O O . TYR A 1 202 ? -16.321 1.122 6.500 1.00 92.44 202 TYR A O 1
ATOM 1623 N N . LYS A 1 203 ? -17.470 3.020 6.801 1.00 91.31 203 LYS A N 1
ATOM 1624 C CA . LYS A 1 203 ? -16.539 3.849 6.044 1.00 91.31 203 LYS A CA 1
ATOM 1625 C C . LYS A 1 203 ? -15.402 4.293 6.961 1.00 91.31 203 LYS A C 1
ATOM 1627 O O . LYS A 1 203 ? -15.635 4.959 7.971 1.00 91.31 203 LYS A O 1
ATOM 1632 N N . MET A 1 204 ? -14.169 3.958 6.591 1.00 91.88 204 MET A N 1
ATOM 1633 C CA . MET A 1 204 ? -12.961 4.396 7.290 1.00 91.88 204 MET A CA 1
ATOM 1634 C C . MET A 1 204 ? -12.381 5.647 6.625 1.00 91.88 204 MET A C 1
ATOM 1636 O O . MET A 1 204 ? -12.219 5.693 5.409 1.00 91.88 204 MET A O 1
ATOM 1640 N N . SER A 1 205 ? -12.046 6.663 7.421 1.00 90.19 205 SER A N 1
ATOM 1641 C CA . SER A 1 205 ? -11.382 7.886 6.949 1.00 90.19 205 SER A CA 1
ATOM 1642 C C . SER A 1 205 ? -10.192 8.240 7.837 1.00 90.19 205 SER A C 1
ATOM 1644 O O . SER A 1 205 ? -10.314 8.261 9.062 1.00 90.19 205 SER A O 1
ATOM 1646 N N . ALA A 1 206 ? -9.048 8.547 7.228 1.00 88.31 206 ALA A N 1
ATOM 1647 C CA . ALA A 1 206 ? -7.944 9.216 7.909 1.00 88.31 206 ALA A CA 1
ATOM 1648 C C . ALA A 1 206 ? -8.333 10.673 8.203 1.00 88.31 206 ALA A C 1
ATOM 1650 O O . ALA A 1 206 ? -8.925 11.334 7.350 1.00 88.31 206 ALA A O 1
ATOM 1651 N N . VAL A 1 207 ? -8.021 11.180 9.398 1.00 87.25 207 VAL A N 1
ATOM 1652 C CA . VAL A 1 207 ? -8.333 12.567 9.770 1.00 87.25 207 VAL A CA 1
ATOM 1653 C C . VAL A 1 207 ? -7.141 13.290 10.392 1.00 87.25 207 VAL A C 1
ATOM 1655 O O . VAL A 1 207 ? -6.419 12.751 11.233 1.00 87.25 207 VAL A O 1
ATOM 1658 N N . ASP A 1 208 ? -6.987 14.560 10.018 1.00 83.00 208 ASP A N 1
ATOM 1659 C CA . ASP A 1 208 ? -5.965 15.458 10.572 1.00 83.00 208 ASP A CA 1
ATOM 1660 C C . ASP A 1 208 ? -6.457 16.238 11.801 1.00 83.00 208 ASP A C 1
ATOM 1662 O O . ASP A 1 208 ? -5.659 16.781 12.569 1.00 83.00 208 ASP A O 1
ATOM 1666 N N . LYS A 1 209 ? -7.779 16.316 11.994 1.00 85.12 209 LYS A N 1
ATOM 1667 C CA . LYS A 1 209 ? -8.425 16.929 13.162 1.00 85.12 209 LYS A CA 1
ATOM 1668 C C . LYS A 1 209 ? -9.268 15.879 13.876 1.00 85.12 209 LYS A C 1
ATOM 1670 O O . LYS A 1 209 ? -10.253 15.390 13.324 1.00 85.12 209 LYS A O 1
ATOM 1675 N N . CYS A 1 210 ? -8.880 15.545 15.101 1.00 87.50 210 CYS A N 1
ATOM 1676 C CA . CYS A 1 210 ? -9.554 14.527 15.898 1.00 87.50 210 CYS A CA 1
ATOM 1677 C C . CYS A 1 210 ? -10.807 15.091 16.580 1.00 87.50 210 CYS A C 1
ATOM 1679 O O . CYS A 1 210 ? -10.764 16.181 17.150 1.00 87.50 210 CYS A O 1
ATOM 1681 N N . GLY A 1 211 ? -11.908 14.339 16.530 1.00 86.75 211 GLY A N 1
ATOM 1682 C CA . GLY A 1 211 ? -13.153 14.629 17.246 1.00 86.75 211 GLY A CA 1
ATOM 1683 C C . GLY A 1 211 ? -13.523 13.524 18.237 1.00 86.75 211 GLY A C 1
ATOM 1684 O O . GLY A 1 211 ? -12.761 12.580 18.435 1.00 86.75 211 GLY A O 1
ATOM 1685 N N . LYS A 1 212 ? -14.714 13.639 18.835 1.00 83.25 212 LYS A N 1
ATOM 1686 C CA . LYS A 1 212 ? -15.243 12.695 19.834 1.00 83.25 212 LYS A CA 1
ATOM 1687 C C . LYS A 1 212 ? -15.272 11.245 19.309 1.00 83.25 212 LYS A C 1
ATOM 1689 O O . LYS A 1 212 ? -14.731 10.356 19.955 1.00 83.25 212 LYS A O 1
ATOM 1694 N N . ASP A 1 213 ? -15.726 11.050 18.072 1.00 87.81 213 ASP A N 1
ATOM 1695 C CA . ASP A 1 213 ? -15.859 9.729 17.428 1.00 87.81 213 ASP A CA 1
ATOM 1696 C C . ASP A 1 213 ? -14.641 9.337 16.572 1.00 87.81 213 ASP A C 1
ATOM 1698 O O . ASP A 1 213 ? -14.739 8.610 15.584 1.00 87.81 213 ASP A O 1
ATOM 1702 N N . THR A 1 214 ? -13.469 9.885 16.895 1.00 93.75 214 THR A N 1
ATOM 1703 C CA . THR A 1 214 ? -12.217 9.587 16.194 1.00 93.75 214 THR A CA 1
ATOM 1704 C C . THR A 1 214 ? -11.287 8.799 17.106 1.00 93.75 214 THR A C 1
ATOM 1706 O O . THR A 1 214 ? -11.051 9.195 18.247 1.00 93.75 214 THR A O 1
ATOM 1709 N N . PHE A 1 215 ? -10.703 7.718 16.592 1.00 94.50 215 PHE A N 1
ATOM 1710 C CA . PHE A 1 215 ? -9.563 7.077 17.235 1.00 94.50 215 PHE A CA 1
ATOM 1711 C C . PHE A 1 215 ? -8.313 7.930 17.014 1.00 94.50 215 PHE A C 1
ATOM 1713 O O . PHE A 1 215 ? -7.885 8.110 15.878 1.00 94.50 215 PHE A O 1
ATOM 1720 N N . ILE A 1 216 ? -7.730 8.462 18.083 1.00 94.06 216 ILE A N 1
ATOM 1721 C CA . ILE A 1 216 ? -6.523 9.292 18.056 1.00 94.06 216 ILE A CA 1
ATOM 1722 C C . ILE A 1 216 ? -5.303 8.383 18.073 1.00 94.06 216 ILE A C 1
ATOM 1724 O O . ILE A 1 216 ? -5.110 7.646 19.035 1.00 94.06 216 ILE A O 1
ATOM 1728 N N . VAL A 1 217 ? -4.4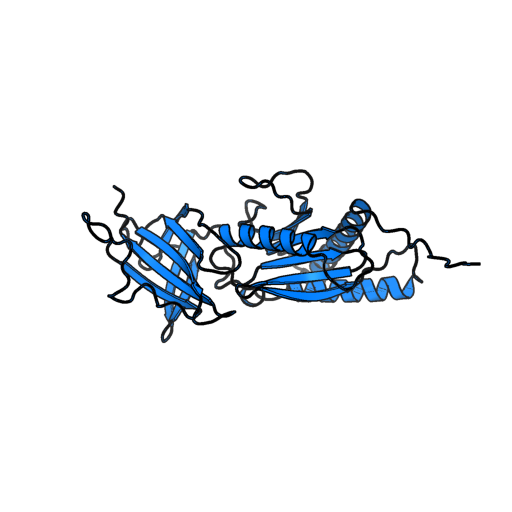51 8.475 17.056 1.00 91.06 217 VAL A N 1
ATOM 1729 C CA . VAL A 1 217 ? -3.237 7.658 16.944 1.00 91.06 217 VAL A CA 1
ATOM 1730 C C . VAL A 1 217 ? -2.123 8.265 17.793 1.00 91.06 217 VAL A C 1
ATOM 1732 O O . VAL A 1 217 ? -1.770 9.428 17.616 1.00 91.06 217 VAL A O 1
ATOM 1735 N N . SER A 1 218 ? -1.552 7.477 18.707 1.00 88.44 218 SER A N 1
ATOM 1736 C CA . SER A 1 218 ? -0.366 7.871 19.487 1.00 88.44 218 SER A CA 1
ATOM 1737 C C . SER A 1 218 ? 0.865 7.073 19.073 1.00 88.44 218 SER A C 1
ATOM 1739 O O . SER A 1 218 ? 1.924 7.648 18.832 1.00 88.44 218 SER A O 1
ATOM 1741 N N . ILE A 1 219 ? 0.727 5.749 18.966 1.00 84.81 219 ILE A N 1
ATOM 1742 C CA . ILE A 1 219 ? 1.820 4.836 18.617 1.00 84.81 219 ILE A CA 1
ATOM 1743 C C . ILE A 1 219 ? 1.285 3.752 17.685 1.00 84.81 219 ILE A C 1
ATOM 1745 O O . ILE A 1 219 ? 0.172 3.259 17.855 1.00 84.81 219 ILE A O 1
ATOM 1749 N N . VAL A 1 220 ? 2.103 3.359 16.713 1.00 80.12 220 VAL A N 1
ATOM 1750 C CA . VAL A 1 220 ? 1.824 2.233 15.822 1.00 80.12 220 VAL A CA 1
ATOM 1751 C C . VAL A 1 220 ? 2.657 1.027 16.259 1.00 80.12 220 VAL A C 1
ATOM 1753 O O . VAL A 1 220 ? 3.885 1.056 16.170 1.00 80.12 220 VAL A O 1
ATOM 1756 N N . GLY A 1 221 ? 1.990 -0.027 16.724 1.00 74.00 221 GLY A N 1
ATOM 1757 C CA . GLY A 1 221 ? 2.562 -1.355 16.918 1.00 74.00 221 GLY A CA 1
ATOM 1758 C C . GLY A 1 221 ? 2.565 -2.130 15.598 1.00 74.00 221 GLY A C 1
ATOM 1759 O O . GLY A 1 221 ? 1.562 -2.198 14.889 1.00 74.00 221 GLY A O 1
ATOM 1760 N N . ARG A 1 222 ? 3.710 -2.712 15.230 1.00 71.62 222 ARG A N 1
ATOM 1761 C CA . ARG A 1 222 ? 3.817 -3.517 14.003 1.00 71.62 222 ARG A CA 1
ATOM 1762 C C . ARG A 1 222 ? 3.270 -4.925 14.257 1.00 71.62 222 ARG A C 1
ATOM 1764 O O . ARG A 1 222 ? 3.567 -5.520 15.287 1.00 71.62 222 ARG A O 1
ATOM 1771 N N . GLY A 1 223 ? 2.493 -5.446 13.313 1.00 65.19 223 GLY A N 1
ATOM 1772 C CA . GLY A 1 223 ? 1.978 -6.816 13.335 1.00 65.19 223 GLY A CA 1
ATOM 1773 C C . GLY A 1 223 ? 2.943 -7.891 12.830 1.00 65.19 223 GLY A C 1
ATOM 1774 O O . GLY A 1 223 ? 4.024 -7.597 12.312 1.00 65.19 223 GLY A O 1
ATOM 1775 N N . ASN A 1 224 ? 2.488 -9.142 12.905 1.00 65.56 224 ASN A N 1
ATOM 1776 C CA . ASN A 1 224 ? 3.060 -10.269 12.166 1.00 65.56 224 ASN A CA 1
ATOM 1777 C C . ASN A 1 224 ? 2.332 -10.413 10.825 1.00 65.56 224 ASN A C 1
ATOM 1779 O O . ASN A 1 224 ? 1.105 -10.327 10.777 1.00 65.56 224 ASN A O 1
ATOM 1783 N N . TYR A 1 225 ? 3.077 -10.609 9.732 1.00 66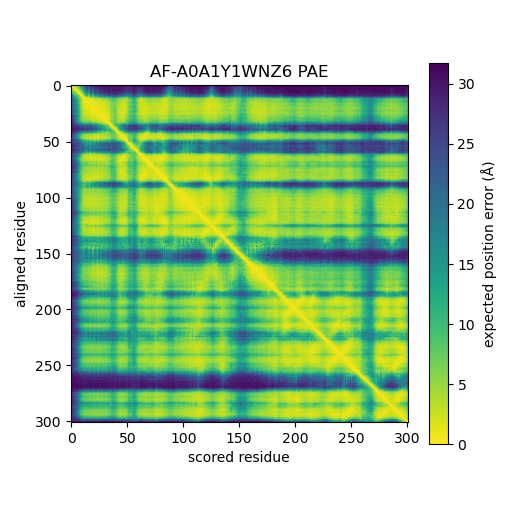.69 225 TYR A N 1
ATOM 1784 C CA . TYR A 1 225 ? 2.507 -10.620 8.383 1.00 66.69 225 TYR A CA 1
ATOM 1785 C C . TYR A 1 225 ? 3.071 -11.763 7.529 1.00 66.69 225 TYR A C 1
ATOM 1787 O O . TYR A 1 225 ? 4.284 -11.858 7.362 1.00 66.69 225 TYR A O 1
ATOM 1795 N N . THR A 1 226 ? 2.184 -12.575 6.947 1.00 69.50 226 THR A N 1
ATOM 1796 C CA . THR A 1 226 ? 2.455 -13.582 5.901 1.00 69.50 226 THR A CA 1
ATOM 1797 C C . THR A 1 226 ? 1.567 -13.304 4.692 1.00 69.50 226 THR A C 1
ATOM 1799 O O . THR A 1 2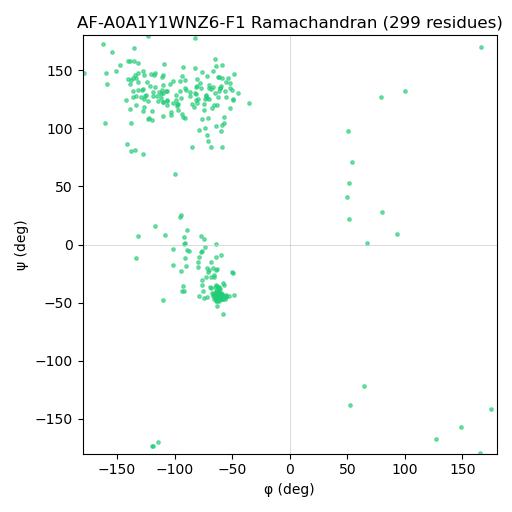26 ? 0.417 -12.974 4.897 1.00 69.50 226 THR A O 1
ATOM 1802 N N . LEU A 1 227 ? 2.035 -13.422 3.442 1.00 65.69 227 LEU A N 1
ATOM 1803 C CA . LEU A 1 227 ? 1.232 -13.002 2.268 1.00 65.69 227 LEU A CA 1
ATOM 1804 C C . LEU A 1 227 ? -0.168 -13.625 2.225 1.00 65.69 227 LEU A C 1
ATOM 1806 O O . LEU A 1 227 ? -1.143 -12.920 1.984 1.00 65.69 227 LEU A O 1
ATOM 1810 N N . ALA A 1 228 ? -0.236 -14.926 2.503 1.00 68.06 228 ALA A N 1
ATOM 1811 C CA . ALA A 1 228 ? -1.475 -15.640 2.739 1.00 68.06 228 ALA A CA 1
ATOM 1812 C C . ALA A 1 228 ? -1.743 -15.687 4.246 1.00 68.06 228 ALA A C 1
ATOM 1814 O O . ALA A 1 228 ? -0.892 -16.142 5.020 1.00 68.06 228 ALA A O 1
ATOM 1815 N N . GLY A 1 229 ? -2.924 -15.236 4.662 1.00 73.75 229 GLY A N 1
ATOM 1816 C CA . GLY A 1 229 ? -3.406 -15.408 6.024 1.00 73.75 229 GLY A CA 1
ATOM 1817 C C . GLY A 1 229 ? -3.849 -14.121 6.703 1.00 73.75 229 GLY A C 1
ATOM 1818 O O . GLY A 1 229 ? -4.071 -13.073 6.100 1.00 73.75 229 GLY A O 1
ATOM 1819 N N . ARG A 1 230 ? -4.034 -14.247 8.012 1.00 81.25 230 ARG A N 1
ATOM 1820 C CA . ARG A 1 230 ? -4.514 -13.166 8.855 1.00 81.25 230 ARG A CA 1
ATOM 1821 C C . ARG A 1 230 ? -3.3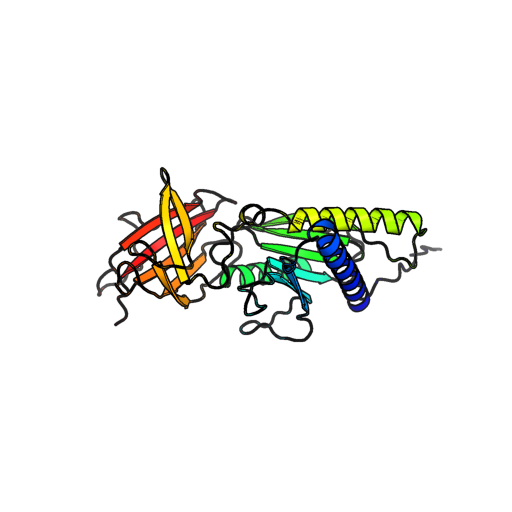97 -12.171 9.158 1.00 81.25 230 ARG A C 1
ATOM 1823 O O . ARG A 1 230 ? -2.290 -12.565 9.517 1.00 81.25 230 ARG A O 1
ATOM 1830 N N . HIS A 1 231 ? -3.735 -10.886 9.134 1.00 80.25 231 HIS A N 1
ATOM 1831 C CA . HIS A 1 231 ? -2.833 -9.815 9.538 1.00 80.25 231 HIS A CA 1
ATOM 1832 C C . HIS A 1 231 ? -3.487 -8.890 10.534 1.00 80.25 231 HIS A C 1
ATOM 1834 O O . HIS A 1 231 ? -4.516 -8.305 10.227 1.00 80.25 231 HIS A O 1
ATOM 1840 N N . ASP A 1 232 ? -2.835 -8.675 11.666 1.00 85.25 232 ASP A N 1
ATOM 1841 C CA . ASP A 1 232 ? -3.294 -7.727 12.669 1.00 85.25 232 ASP A CA 1
ATOM 1842 C C . ASP A 1 232 ? -2.331 -6.557 12.748 1.00 85.25 232 ASP A C 1
ATOM 1844 O O . ASP A 1 232 ? -1.127 -6.737 12.897 1.00 85.25 232 ASP A O 1
ATOM 1848 N N . HIS A 1 233 ? -2.862 -5.348 12.680 1.00 87.81 233 HIS A N 1
ATOM 1849 C CA . HIS A 1 233 ? -2.114 -4.133 12.931 1.00 87.81 233 HIS A CA 1
ATOM 1850 C C . HIS A 1 233 ? -2.659 -3.467 14.186 1.00 87.81 233 HIS A C 1
ATOM 1852 O O . HIS A 1 233 ? -3.854 -3.185 14.273 1.00 87.81 233 HIS A O 1
ATOM 1858 N N . ILE A 1 234 ? -1.783 -3.240 15.162 1.00 89.06 234 ILE A N 1
ATOM 1859 C CA . ILE A 1 234 ? -2.157 -2.747 16.485 1.00 89.06 234 ILE A CA 1
ATOM 1860 C C . ILE A 1 234 ? -1.741 -1.291 16.597 1.00 89.06 234 ILE A C 1
ATOM 1862 O O . ILE A 1 234 ? -0.579 -0.946 16.426 1.00 89.06 234 ILE A O 1
ATOM 1866 N N . ILE A 1 235 ? -2.686 -0.420 16.906 1.00 91.25 235 ILE A N 1
ATOM 1867 C CA . ILE A 1 235 ? -2.457 1.011 17.038 1.00 91.25 235 ILE A CA 1
ATOM 1868 C C . ILE A 1 235 ? -2.907 1.425 18.433 1.00 91.25 235 ILE A C 1
ATOM 1870 O O . ILE A 1 235 ? -4.054 1.212 18.813 1.00 91.25 235 ILE A O 1
ATOM 1874 N N . TYR A 1 236 ? -2.003 2.032 19.192 1.00 91.75 236 TYR A N 1
ATOM 1875 C CA . TYR A 1 236 ? -2.268 2.519 20.541 1.00 91.75 236 TYR A CA 1
ATOM 1876 C C . TYR A 1 236 ? -2.637 3.994 20.503 1.00 91.75 236 TYR A C 1
ATOM 1878 O O . TYR A 1 236 ? -2.046 4.790 19.755 1.00 91.75 236 TYR A O 1
ATOM 1886 N N . GLY A 1 237 ? -3.599 4.377 21.334 1.00 94.00 237 GLY A N 1
ATOM 1887 C CA . GLY A 1 237 ? -4.056 5.749 21.355 1.00 94.00 237 GLY A CA 1
ATOM 1888 C C . GLY A 1 237 ? -5.242 6.001 22.264 1.00 94.00 237 GLY A C 1
ATOM 1889 O O . GLY A 1 237 ? -5.308 5.492 23.383 1.00 94.00 237 GLY A O 1
ATOM 1890 N N . LYS A 1 238 ? -6.151 6.866 21.806 1.00 93.94 238 LYS A N 1
ATOM 1891 C CA . LYS A 1 238 ? -7.329 7.265 22.582 1.00 93.94 238 LYS A CA 1
ATOM 1892 C C . LYS A 1 238 ? -8.596 7.228 21.748 1.00 93.94 238 LYS A C 1
ATOM 1894 O O . LYS A 1 238 ? -8.588 7.651 20.597 1.00 93.94 238 LYS A O 1
ATOM 1899 N N . PHE A 1 239 ? -9.701 6.820 22.355 1.00 93.94 239 PHE A N 1
ATOM 1900 C CA . PHE A 1 239 ? -11.034 6.887 21.762 1.00 93.94 239 PHE A CA 1
ATOM 1901 C C . PHE A 1 239 ? -12.008 7.474 22.780 1.00 93.94 239 PHE A C 1
ATOM 1903 O O . PHE A 1 239 ? -12.045 7.020 23.922 1.00 93.94 239 PHE A O 1
ATOM 1910 N N . ASN A 1 240 ? -12.770 8.509 22.410 1.00 91.69 240 ASN A N 1
ATOM 1911 C CA . ASN A 1 240 ? -13.665 9.200 23.348 1.00 91.69 240 ASN A CA 1
ATOM 1912 C C . ASN A 1 240 ? -12.970 9.612 24.669 1.00 91.69 240 ASN A C 1
ATOM 1914 O O . ASN A 1 240 ? -13.533 9.451 25.747 1.00 91.69 240 ASN A O 1
ATOM 1918 N N . SER A 1 241 ? -11.724 10.096 24.593 1.00 87.81 241 SER A N 1
ATOM 1919 C CA . SER A 1 241 ? -10.859 10.446 25.741 1.00 87.81 241 SER A CA 1
ATOM 1920 C C . SER A 1 241 ? -10.376 9.286 26.628 1.00 87.81 241 SER A C 1
ATOM 1922 O O . SER A 1 241 ? -9.615 9.537 27.561 1.00 87.81 241 SER A O 1
ATOM 1924 N N . HIS A 1 242 ? -10.729 8.036 26.325 1.00 88.50 242 HIS A N 1
ATOM 1925 C CA . HIS A 1 242 ? -10.244 6.849 27.035 1.00 88.50 242 HIS A CA 1
ATOM 1926 C C . HIS A 1 242 ? -9.010 6.279 26.334 1.00 88.50 242 HIS A C 1
ATOM 1928 O O . HIS A 1 242 ? -8.927 6.341 25.106 1.00 88.50 242 HIS A O 1
ATOM 1934 N N . ALA A 1 243 ? -8.061 5.729 27.096 1.00 92.56 243 ALA A N 1
ATOM 1935 C CA . ALA A 1 243 ? -6.968 4.947 26.525 1.00 92.56 243 ALA A CA 1
ATOM 1936 C C . ALA A 1 243 ? -7.549 3.712 25.825 1.00 92.56 243 ALA A C 1
ATOM 1938 O O . ALA A 1 243 ? -8.366 2.988 26.397 1.00 92.56 243 ALA A O 1
ATOM 1939 N N . ALA A 1 244 ? -7.183 3.524 24.563 1.00 93.12 244 ALA A N 1
ATOM 1940 C CA . ALA A 1 244 ? -7.770 2.497 23.723 1.00 93.12 244 ALA A CA 1
ATOM 1941 C C . ALA A 1 244 ? -6.754 1.950 22.725 1.00 93.12 244 ALA A C 1
ATOM 1943 O O . ALA A 1 244 ? -5.834 2.646 22.281 1.00 93.12 244 ALA A O 1
ATOM 1944 N N . VAL A 1 245 ? -6.993 0.712 22.315 1.00 92.12 245 VAL A N 1
ATOM 1945 C CA . VAL A 1 245 ? -6.247 0.032 21.265 1.00 92.12 245 VAL A CA 1
ATOM 1946 C C . VAL A 1 245 ? -7.164 -0.156 20.065 1.00 92.12 245 VAL A C 1
ATOM 1948 O O . VAL A 1 245 ? -8.259 -0.700 20.191 1.00 92.12 245 VAL A O 1
ATOM 1951 N N . LEU A 1 246 ? -6.712 0.303 18.900 1.00 92.94 246 LEU A N 1
ATOM 1952 C CA . LEU A 1 246 ? -7.313 0.018 17.605 1.00 92.94 246 LEU A CA 1
ATOM 1953 C C . LEU A 1 246 ? -6.548 -1.137 16.969 1.00 92.94 246 LEU A C 1
ATOM 1955 O O . LEU A 1 246 ? -5.377 -1.001 16.618 1.00 92.94 246 LEU A O 1
ATOM 1959 N N . ARG A 1 247 ? -7.226 -2.259 16.768 1.00 91.38 247 ARG A N 1
ATOM 1960 C CA . ARG A 1 247 ? -6.752 -3.339 15.915 1.00 91.38 247 ARG A CA 1
ATOM 1961 C C . ARG A 1 247 ? -7.419 -3.231 14.552 1.00 91.38 247 ARG A C 1
ATOM 1963 O O . ARG A 1 247 ? -8.642 -3.231 14.471 1.00 91.38 247 ARG A O 1
ATOM 1970 N N . VAL A 1 248 ? -6.612 -3.169 13.501 1.00 90.62 248 VAL A N 1
ATOM 1971 C CA . VAL A 1 248 ? -7.047 -3.307 12.109 1.00 90.62 248 VAL A CA 1
ATOM 1972 C C . VAL A 1 248 ? -6.598 -4.672 11.613 1.00 90.62 248 VAL A C 1
ATOM 1974 O O . VAL A 1 248 ? -5.400 -4.952 11.599 1.00 90.62 248 VAL A O 1
ATOM 1977 N N . SER A 1 249 ? -7.547 -5.506 11.213 1.00 88.31 249 SER A N 1
ATOM 1978 C CA . SER A 1 249 ? -7.317 -6.901 10.858 1.00 88.31 249 SER A CA 1
ATOM 1979 C C . SER A 1 249 ? -7.683 -7.168 9.402 1.00 88.31 249 SER A C 1
ATOM 1981 O O . SER A 1 249 ? -8.772 -6.819 8.958 1.00 88.31 249 SER A O 1
ATOM 1983 N N . TRP A 1 250 ? -6.789 -7.815 8.661 1.00 86.31 250 TRP A N 1
ATOM 1984 C CA . TRP A 1 250 ? -7.112 -8.475 7.398 1.00 86.31 250 TRP A CA 1
ATOM 1985 C C . TRP A 1 250 ? -7.345 -9.946 7.684 1.00 86.31 250 TRP A C 1
ATOM 1987 O O . TRP A 1 250 ? -6.453 -10.611 8.210 1.00 86.31 250 TRP A O 1
ATOM 1997 N N . ILE A 1 251 ? -8.532 -10.443 7.363 1.00 86.69 251 ILE A N 1
ATOM 1998 C CA . ILE A 1 251 ? -8.953 -11.799 7.712 1.00 86.69 251 ILE A CA 1
ATOM 1999 C C . ILE A 1 251 ? -9.439 -12.500 6.443 1.00 86.69 251 ILE A C 1
ATOM 2001 O O . ILE A 1 251 ? -10.209 -11.891 5.698 1.00 86.69 251 ILE A O 1
ATOM 2005 N N . PRO A 1 252 ? -9.024 -13.749 6.175 1.00 86.12 252 PRO A N 1
ATOM 2006 C CA . PRO A 1 252 ? -9.620 -14.551 5.113 1.00 86.12 252 PRO A CA 1
ATOM 2007 C C . PRO A 1 252 ? -11.151 -14.601 5.239 1.00 86.12 252 PRO A C 1
ATOM 2009 O O . PRO A 1 252 ? -11.693 -14.758 6.337 1.00 86.12 252 PRO A O 1
ATOM 2012 N N . ALA A 1 253 ? -11.859 -14.415 4.126 1.00 84.31 253 ALA A N 1
ATOM 2013 C CA . ALA A 1 253 ? -13.311 -14.238 4.097 1.00 84.31 253 ALA A CA 1
ATOM 2014 C C . ALA A 1 253 ? -14.081 -15.477 4.593 1.00 84.31 253 ALA A C 1
ATOM 2016 O O . ALA A 1 253 ? -15.214 -15.345 5.052 1.00 84.31 253 ALA A O 1
ATOM 2017 N N . ASP A 1 254 ? -13.453 -16.651 4.554 1.00 82.94 254 ASP A N 1
ATOM 2018 C CA . ASP A 1 254 ? -13.969 -17.933 5.038 1.00 82.94 254 ASP A CA 1
ATOM 2019 C C . ASP A 1 254 ? -13.863 -18.118 6.565 1.00 82.94 254 ASP A C 1
ATOM 2021 O O . ASP A 1 254 ? -14.526 -18.991 7.127 1.00 82.94 254 ASP A O 1
ATOM 2025 N N . GLN A 1 255 ? -13.078 -17.293 7.265 1.00 82.06 255 GLN A N 1
ATOM 2026 C CA . GLN A 1 255 ? -12.972 -17.338 8.727 1.00 82.06 255 GLN A CA 1
ATOM 2027 C C . GLN A 1 255 ? -14.124 -16.576 9.404 1.00 82.06 255 GLN A C 1
ATOM 2029 O O . GLN A 1 255 ? -14.624 -15.602 8.851 1.00 82.06 255 GLN A O 1
ATOM 2034 N N . PRO A 1 256 ? -14.551 -16.930 10.627 1.00 78.00 256 PRO A N 1
ATOM 2035 C CA . PRO A 1 256 ? -15.615 -16.210 11.334 1.00 78.00 256 PRO A CA 1
ATOM 2036 C C . PRO A 1 256 ? -15.212 -14.778 11.732 1.00 78.00 256 PRO A C 1
ATOM 2038 O O . PRO A 1 256 ? -14.040 -14.504 11.986 1.00 78.00 256 PRO A O 1
ATOM 2041 N N . VAL A 1 257 ? -16.192 -13.867 11.790 1.00 72.00 257 VAL A N 1
ATOM 2042 C CA . VAL A 1 257 ? -16.019 -12.456 12.200 1.00 72.00 257 VAL A CA 1
ATOM 2043 C C . VAL A 1 257 ? -15.649 -12.367 13.680 1.00 72.00 257 VAL A C 1
ATOM 2045 O O . VAL A 1 257 ? -16.276 -13.014 14.528 1.00 72.00 257 VAL A O 1
ATOM 2048 N N . GLU A 1 258 ? -14.661 -11.532 14.005 1.00 63.62 258 GLU A N 1
ATOM 2049 C CA . GLU A 1 258 ? -14.035 -11.521 15.333 1.00 63.62 258 GLU A CA 1
ATOM 2050 C C . GLU A 1 258 ? -14.844 -10.861 16.448 1.00 63.62 258 GLU A C 1
ATOM 2052 O O . GLU A 1 258 ? -14.438 -10.866 17.607 1.00 63.62 258 GLU A O 1
ATOM 2057 N N . TYR A 1 259 ? -15.973 -10.252 16.116 1.00 63.38 259 TYR A N 1
ATOM 2058 C CA . TYR A 1 259 ? -16.800 -9.516 17.078 1.00 63.38 259 TYR A CA 1
ATOM 2059 C C . TYR A 1 259 ? -18.091 -10.253 17.403 1.00 63.38 259 TYR A C 1
ATOM 2061 O O . TYR A 1 259 ? -18.975 -9.713 18.067 1.00 63.38 259 TYR A O 1
ATOM 2069 N N . THR A 1 260 ? -18.214 -11.493 16.930 1.00 53.28 260 THR A N 1
ATOM 2070 C CA . THR A 1 260 ? -19.278 -12.376 17.387 1.00 53.28 26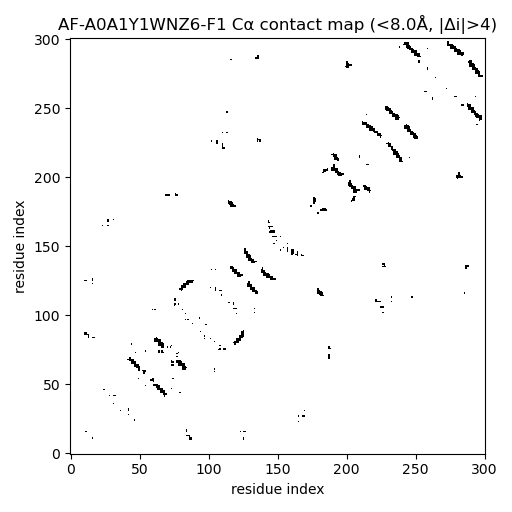0 THR A CA 1
ATOM 2071 C C . THR A 1 260 ? -19.128 -12.607 18.899 1.00 53.28 260 THR A C 1
ATOM 2073 O O . THR A 1 260 ? -18.001 -12.696 19.394 1.00 53.28 260 THR A O 1
ATOM 2076 N N . PRO A 1 261 ? -20.234 -12.713 19.659 1.00 48.44 261 PRO A N 1
ATOM 2077 C CA . PRO A 1 261 ? -20.203 -13.016 21.097 1.00 48.44 261 PRO A CA 1
ATOM 2078 C C . PRO A 1 261 ? -19.336 -14.237 21.463 1.00 48.44 261 PRO A C 1
ATOM 2080 O O . PRO A 1 261 ? -18.829 -14.330 22.582 1.00 48.44 261 PRO A O 1
ATOM 2083 N N . ASP A 1 262 ? -19.129 -15.137 20.499 1.00 44.00 262 ASP A N 1
ATOM 2084 C CA . ASP A 1 262 ? -18.364 -16.375 20.623 1.00 44.00 262 ASP A CA 1
ATOM 2085 C C . ASP A 1 262 ? -16.868 -16.233 20.304 1.00 44.00 262 ASP A C 1
ATOM 2087 O O . ASP A 1 262 ? -16.109 -17.190 20.497 1.00 44.00 262 ASP A O 1
ATOM 2091 N N . TYR A 1 263 ? -16.405 -15.061 19.851 1.00 44.28 263 TYR A N 1
ATOM 2092 C CA . TYR A 1 263 ? -14.994 -14.846 19.562 1.00 44.28 263 TYR A CA 1
ATOM 2093 C C . TYR A 1 263 ? -14.183 -14.771 20.863 1.00 44.28 263 TYR A C 1
ATOM 2095 O O . TYR A 1 263 ? -14.056 -13.750 21.547 1.00 44.28 263 TYR A O 1
ATOM 2103 N N . LYS A 1 264 ? -13.648 -15.931 21.243 1.00 45.84 264 LYS A N 1
ATOM 2104 C CA . LYS A 1 264 ? -12.738 -16.112 22.370 1.00 45.84 264 LYS A CA 1
ATOM 2105 C C . LYS A 1 264 ? -11.387 -15.495 22.013 1.00 45.84 264 LYS A C 1
ATOM 2107 O O . LYS A 1 264 ? -10.499 -16.183 21.521 1.00 45.84 264 LYS A O 1
ATOM 2112 N N . ILE A 1 265 ? -11.206 -14.209 22.311 1.00 47.06 265 ILE A N 1
ATOM 2113 C CA . ILE A 1 265 ? -9.862 -13.656 22.509 1.00 47.06 265 ILE A CA 1
ATOM 2114 C C . ILE A 1 265 ? -9.226 -14.482 23.637 1.00 47.06 265 ILE A C 1
ATOM 2116 O O . ILE A 1 265 ? -9.645 -14.355 24.783 1.00 47.06 265 ILE A O 1
ATOM 2120 N N . GLY A 1 266 ? -8.307 -15.384 23.276 1.00 42.62 266 GLY A N 1
ATOM 2121 C CA . GLY A 1 266 ? -7.389 -16.107 24.162 1.00 42.62 266 GLY A CA 1
ATOM 2122 C C . GLY A 1 266 ? -8.024 -16.803 25.368 1.00 42.62 266 GLY A C 1
ATOM 2123 O O . GLY A 1 266 ? -8.214 -16.210 26.424 1.00 42.62 266 GLY A O 1
ATOM 2124 N N . SER A 1 267 ? -8.286 -18.103 25.251 1.00 42.25 267 SER A N 1
ATOM 2125 C CA . SER A 1 267 ? -8.627 -18.943 26.398 1.00 42.25 267 SER A CA 1
ATOM 2126 C C . SER A 1 267 ? -7.397 -19.225 27.269 1.00 42.25 267 SER A C 1
ATOM 2128 O O . SER A 1 267 ? -6.633 -20.143 26.983 1.00 42.25 267 SER A O 1
ATOM 2130 N N . SER A 1 268 ? -7.256 -18.509 28.378 1.00 38.22 268 SER A N 1
ATOM 2131 C CA . SER A 1 268 ? -6.718 -19.072 29.620 1.00 38.22 268 SER A CA 1
ATOM 2132 C C . SER A 1 268 ? -7.156 -18.211 30.797 1.00 38.22 268 SER A C 1
ATOM 2134 O O . SER A 1 268 ? -7.212 -16.991 30.703 1.00 38.22 268 SER A O 1
ATOM 2136 N N . ALA A 1 269 ? -7.537 -18.894 31.868 1.00 43.97 269 ALA A N 1
ATOM 2137 C CA . ALA A 1 269 ? -8.149 -18.381 33.080 1.00 43.97 269 ALA A CA 1
ATOM 2138 C C . ALA A 1 269 ? -7.439 -17.161 33.702 1.00 43.97 269 ALA A C 1
ATOM 2140 O O . ALA A 1 269 ? -6.215 -17.099 33.726 1.00 43.97 269 ALA A O 1
ATOM 2141 N N . LEU A 1 270 ? -8.265 -16.299 34.310 1.00 45.91 270 LEU A N 1
ATOM 2142 C CA . LEU A 1 270 ? -7.965 -15.069 35.056 1.00 45.91 270 LEU A CA 1
ATOM 2143 C C . LEU A 1 270 ? -7.677 -13.814 34.212 1.00 45.91 270 LEU A C 1
ATOM 2145 O O . LEU A 1 270 ? -6.757 -13.771 33.408 1.00 45.91 270 LEU A O 1
ATOM 2149 N N . ASN A 1 271 ? -8.433 -12.761 34.542 1.00 43.19 271 ASN A N 1
ATOM 2150 C CA . ASN A 1 271 ? -8.289 -11.346 34.173 1.00 43.19 271 ASN A CA 1
ATOM 2151 C C . ASN A 1 271 ? -9.193 -10.856 33.029 1.00 43.19 271 ASN A C 1
ATOM 2153 O O . ASN A 1 271 ? -9.395 -11.510 32.011 1.00 43.19 271 ASN A O 1
ATOM 2157 N N . ALA A 1 272 ? -9.835 -9.717 33.297 1.00 55.91 272 ALA A N 1
ATOM 2158 C CA . ALA A 1 272 ? -10.959 -9.148 32.567 1.00 55.91 272 ALA A CA 1
ATOM 2159 C C . ALA A 1 272 ? -10.718 -9.068 31.052 1.00 55.91 272 ALA A C 1
ATOM 2161 O O . ALA A 1 272 ? -9.687 -8.575 30.601 1.00 55.91 272 ALA A O 1
ATOM 2162 N N . LYS A 1 273 ? -11.706 -9.505 30.261 1.00 67.56 273 LYS A N 1
ATOM 2163 C CA . LYS A 1 273 ? -11.712 -9.228 28.821 1.00 67.56 273 LYS A CA 1
ATOM 2164 C C . LYS A 1 273 ? -11.758 -7.706 28.623 1.00 67.56 273 LYS A C 1
ATOM 2166 O O . LYS A 1 273 ? -12.611 -7.072 29.253 1.00 67.56 273 LYS A O 1
ATOM 2171 N N . PRO A 1 274 ? -10.905 -7.120 27.765 1.00 75.00 274 PRO A N 1
ATOM 2172 C CA . PRO A 1 274 ? -10.975 -5.695 27.479 1.00 75.00 274 PRO A CA 1
ATOM 2173 C C . PRO A 1 274 ? -12.343 -5.368 26.880 1.00 75.00 274 PRO A C 1
ATOM 2175 O O . PRO A 1 274 ? -12.858 -6.091 26.020 1.00 75.00 274 PRO A O 1
ATOM 2178 N N . LYS A 1 275 ? -12.961 -4.290 27.356 1.00 84.31 275 LYS A N 1
ATOM 2179 C CA . LYS A 1 275 ? -14.270 -3.860 26.873 1.00 84.31 275 LYS A CA 1
ATOM 2180 C C . LYS A 1 275 ? -14.139 -3.325 25.448 1.00 84.31 275 LYS A C 1
ATOM 2182 O O . LYS A 1 275 ? -13.359 -2.411 25.190 1.00 84.31 275 LYS A O 1
ATOM 2187 N N . VAL A 1 276 ? -14.928 -3.877 24.528 1.00 88.19 276 VAL A N 1
ATOM 2188 C CA . VAL A 1 276 ? -15.015 -3.387 23.146 1.00 88.19 276 VAL A CA 1
ATOM 2189 C C . VAL A 1 276 ? -15.805 -2.079 23.132 1.00 88.19 276 VAL A C 1
ATOM 2191 O O . VAL A 1 276 ? -16.925 -2.014 23.634 1.00 88.19 276 VAL A O 1
ATOM 2194 N N . LEU A 1 277 ? -15.204 -1.035 22.566 1.00 89.44 277 LEU A N 1
ATOM 2195 C CA . LEU A 1 277 ? -15.784 0.301 22.439 1.00 89.44 277 LEU A CA 1
ATOM 2196 C C . LEU A 1 277 ? -16.488 0.479 21.088 1.00 89.44 277 LEU A C 1
ATOM 2198 O O . LEU A 1 277 ? -17.559 1.075 21.033 1.00 89.44 277 LEU A O 1
ATOM 2202 N N . GLN A 1 278 ? -15.897 -0.041 20.009 1.00 91.00 278 GLN A N 1
ATOM 2203 C CA . GLN A 1 278 ? -16.472 -0.021 18.661 1.00 91.00 278 GLN A CA 1
ATOM 2204 C C . GLN A 1 278 ? -15.819 -1.105 17.799 1.00 91.00 278 GLN A C 1
ATOM 2206 O O . GLN A 1 278 ? -14.643 -1.405 17.975 1.00 91.00 278 GLN A O 1
ATOM 2211 N N . CYS A 1 279 ? -16.551 -1.690 16.858 1.00 92.00 279 CYS A N 1
ATOM 2212 C CA . CYS A 1 279 ? -16.002 -2.645 15.898 1.00 92.00 279 CYS A CA 1
ATOM 2213 C C . CYS A 1 279 ? -16.842 -2.668 14.622 1.00 92.00 279 CYS A C 1
ATOM 2215 O O . CYS A 1 279 ? -17.966 -2.161 14.609 1.00 92.00 279 CYS A O 1
ATOM 2217 N N . GLY A 1 280 ? -16.299 -3.256 13.561 1.00 91.50 280 GLY A N 1
ATOM 2218 C CA . GLY A 1 280 ? -17.048 -3.471 12.334 1.00 91.50 280 GLY A CA 1
ATOM 2219 C C . GLY A 1 280 ? -16.177 -3.837 11.143 1.00 91.50 280 GLY A C 1
ATOM 2220 O O . GLY A 1 280 ? -14.951 -3.736 11.165 1.00 91.50 280 GLY A O 1
ATOM 2221 N N . THR A 1 281 ? -16.840 -4.246 10.070 1.00 92.12 281 THR A N 1
ATOM 2222 C CA . THR A 1 281 ? -16.196 -4.553 8.794 1.00 92.12 281 THR A CA 1
ATOM 2223 C C . THR A 1 281 ? -16.056 -3.276 7.967 1.00 92.12 281 THR A C 1
ATOM 2225 O O . THR A 1 281 ? -17.033 -2.556 7.778 1.00 92.12 281 THR A O 1
ATOM 2228 N N . VAL A 1 282 ? -14.844 -2.990 7.488 1.00 91.19 282 VAL A N 1
ATOM 2229 C CA . VAL A 1 282 ? -14.542 -1.854 6.594 1.00 91.19 282 VAL A CA 1
ATOM 2230 C C . VAL A 1 282 ? -14.617 -2.273 5.128 1.00 91.19 282 VAL A C 1
ATOM 2232 O O . VAL A 1 282 ? -15.029 -1.497 4.274 1.00 91.19 282 VAL A O 1
ATOM 2235 N N . VAL A 1 283 ? -14.199 -3.506 4.839 1.00 88.75 283 VAL A N 1
ATOM 2236 C CA . VAL A 1 283 ? -14.205 -4.100 3.499 1.00 88.75 283 VAL A CA 1
ATOM 2237 C C . VAL A 1 283 ? -14.676 -5.536 3.642 1.00 88.75 283 VAL A C 1
ATOM 2239 O O . VAL A 1 283 ? -13.998 -6.312 4.310 1.00 88.75 283 VAL A O 1
ATOM 2242 N N . LYS A 1 284 ? -15.811 -5.906 3.046 1.00 84.50 284 LYS A N 1
ATOM 2243 C CA . LYS A 1 284 ? -16.382 -7.252 3.202 1.00 84.50 284 LYS A CA 1
ATOM 2244 C C . LYS A 1 284 ? -15.682 -8.352 2.412 1.00 84.50 284 LYS A C 1
ATOM 2246 O O . LYS A 1 284 ? -15.564 -9.450 2.942 1.00 84.50 284 LYS A O 1
ATOM 2251 N N . ASP A 1 285 ? -15.263 -8.095 1.176 1.00 81.81 285 ASP A N 1
ATOM 2252 C CA . ASP A 1 285 ? -14.579 -9.104 0.360 1.00 81.81 285 ASP A CA 1
ATOM 2253 C C . ASP A 1 285 ? -13.788 -8.456 -0.783 1.00 81.81 285 ASP A C 1
ATOM 2255 O O . ASP A 1 285 ? -14.354 -7.983 -1.770 1.00 81.81 285 ASP A O 1
ATOM 2259 N N . ILE A 1 286 ? -12.465 -8.410 -0.633 1.00 78.56 286 ILE A N 1
ATOM 2260 C CA . ILE A 1 286 ? -11.520 -8.044 -1.687 1.00 78.56 286 ILE A CA 1
ATOM 2261 C C . ILE A 1 286 ? -10.394 -9.067 -1.665 1.00 78.56 286 ILE A C 1
ATOM 2263 O O . ILE A 1 286 ? -9.685 -9.188 -0.667 1.00 78.56 286 ILE A O 1
ATOM 2267 N N . ALA A 1 287 ? -10.213 -9.771 -2.787 1.00 77.31 287 ALA A N 1
ATOM 2268 C CA . ALA A 1 287 ? -9.237 -10.852 -2.908 1.00 77.31 287 ALA A CA 1
ATOM 2269 C C . ALA A 1 287 ? -9.392 -11.874 -1.762 1.00 77.31 287 ALA A C 1
ATOM 2271 O O . ALA A 1 287 ? -8.440 -12.103 -1.018 1.00 77.31 287 ALA A O 1
ATOM 2272 N N . ARG A 1 288 ? -10.623 -12.385 -1.567 1.00 82.94 288 ARG A N 1
ATOM 2273 C CA . ARG A 1 288 ? -11.031 -13.369 -0.540 1.00 82.94 288 ARG A CA 1
ATOM 2274 C C . ARG A 1 288 ? -10.628 -12.996 0.881 1.00 82.94 288 ARG A C 1
ATOM 2276 O O . ARG A 1 288 ? -10.527 -13.859 1.750 1.00 82.94 288 ARG A O 1
ATOM 2283 N N . HIS A 1 289 ? -10.392 -11.717 1.130 1.00 86.38 289 HIS A N 1
ATOM 2284 C CA . HIS A 1 289 ? -10.065 -11.190 2.437 1.00 86.38 289 HIS A CA 1
ATOM 2285 C C . HIS A 1 289 ? -11.006 -10.044 2.756 1.00 86.38 289 HIS A C 1
ATOM 2287 O O . HIS A 1 289 ? -11.451 -9.292 1.887 1.00 86.38 289 HIS A O 1
ATOM 2293 N N . ARG A 1 290 ? -11.275 -9.887 4.042 1.00 89.00 290 ARG A N 1
ATOM 2294 C CA . ARG A 1 290 ? -12.045 -8.780 4.580 1.00 89.00 290 ARG A CA 1
ATOM 2295 C C . ARG A 1 290 ? -11.189 -7.945 5.509 1.00 89.00 290 ARG A C 1
ATOM 2297 O O . ARG A 1 290 ? -10.299 -8.465 6.186 1.00 89.00 290 ARG A O 1
ATOM 2304 N N . MET A 1 291 ? -11.474 -6.652 5.535 1.00 90.25 291 MET A N 1
ATOM 2305 C CA . MET A 1 291 ? -10.876 -5.722 6.476 1.00 90.25 291 MET A CA 1
ATOM 2306 C C . MET A 1 291 ? -11.832 -5.477 7.623 1.00 90.25 291 MET A C 1
ATOM 2308 O O . MET A 1 291 ? -12.989 -5.101 7.440 1.00 90.25 291 MET A O 1
ATOM 2312 N N . GLU A 1 292 ? -11.298 -5.634 8.811 1.00 91.25 292 GLU A N 1
ATOM 2313 C CA . GLU A 1 292 ? -11.992 -5.608 10.073 1.00 91.25 292 GLU A CA 1
ATOM 2314 C C . GLU A 1 292 ? -11.310 -4.592 10.996 1.00 91.25 292 GLU A C 1
ATOM 2316 O O . GLU A 1 292 ? -10.091 -4.423 10.945 1.00 91.25 292 GLU A O 1
ATOM 2321 N N . PHE A 1 293 ? -12.069 -3.904 11.848 1.00 92.81 293 PHE A N 1
ATOM 2322 C CA . PHE A 1 293 ? -11.491 -3.096 12.919 1.00 92.81 293 PHE A CA 1
ATOM 2323 C C . PHE A 1 293 ? -12.164 -3.364 14.265 1.00 92.81 293 PHE A C 1
ATOM 2325 O O . PHE A 1 293 ? -13.365 -3.625 14.342 1.00 92.81 293 PHE A O 1
ATOM 2332 N N . ILE A 1 294 ? -11.382 -3.258 15.338 1.00 92.00 294 ILE A N 1
ATOM 2333 C CA . ILE A 1 294 ? -11.859 -3.278 16.723 1.00 92.00 294 ILE A CA 1
ATOM 2334 C C . ILE A 1 294 ? -11.149 -2.181 17.493 1.00 92.00 294 ILE A C 1
ATOM 2336 O O . ILE A 1 294 ? -9.927 -2.082 17.450 1.00 92.00 294 ILE A O 1
ATOM 2340 N N . ILE A 1 295 ? -11.912 -1.399 18.240 1.00 92.50 295 ILE A N 1
ATOM 2341 C CA . ILE A 1 295 ? -11.433 -0.471 19.252 1.00 92.50 295 ILE A CA 1
ATOM 2342 C C . ILE A 1 295 ? -11.849 -1.032 20.608 1.00 92.50 295 ILE A C 1
ATOM 2344 O O . ILE A 1 295 ? -13.039 -1.244 20.845 1.00 92.50 295 ILE A O 1
ATOM 2348 N N . TYR A 1 296 ? -10.894 -1.264 21.500 1.00 91.19 296 TYR A N 1
ATOM 2349 C CA . TYR A 1 296 ? -11.146 -1.765 22.853 1.00 91.19 296 TYR A CA 1
ATOM 2350 C C . TYR A 1 296 ? -10.336 -0.994 23.897 1.00 91.19 296 TYR A C 1
ATOM 2352 O O . TYR A 1 296 ? -9.350 -0.337 23.562 1.00 91.19 296 TYR A O 1
ATOM 2360 N N . GLU A 1 297 ? -10.787 -1.029 25.152 1.00 89.44 297 GLU A N 1
ATOM 2361 C CA . GLU A 1 297 ? -10.091 -0.391 26.276 1.00 89.44 297 GLU A CA 1
ATOM 2362 C C . GLU A 1 297 ? -8.687 -0.980 26.451 1.00 89.44 297 GLU A C 1
ATOM 2364 O O . GLU A 1 297 ? -8.505 -2.199 26.411 1.00 89.44 297 GLU A O 1
ATOM 2369 N N . ASP A 1 298 ? -7.696 -0.110 26.644 1.00 85.31 298 ASP A N 1
ATOM 2370 C CA . ASP A 1 298 ? -6.343 -0.549 26.973 1.00 85.31 298 ASP A CA 1
ATOM 2371 C C . ASP A 1 298 ? -6.292 -0.979 28.445 1.00 85.31 298 ASP A C 1
ATOM 2373 O O . ASP A 1 298 ? -6.411 -0.153 29.350 1.00 85.31 298 ASP A O 1
ATOM 2377 N N . THR A 1 299 ? -6.179 -2.286 28.688 1.00 72.31 299 THR A N 1
ATOM 2378 C CA . THR A 1 299 ? -6.142 -2.870 30.039 1.00 72.31 299 THR A CA 1
ATOM 2379 C C . THR A 1 299 ? -4.723 -3.034 30.580 1.00 72.31 299 THR A C 1
ATOM 2381 O O . THR A 1 299 ? -4.560 -3.547 31.685 1.00 72.31 299 THR A O 1
ATOM 2384 N N . ALA A 1 300 ? -3.696 -2.648 29.815 1.00 60.41 300 ALA A N 1
ATOM 2385 C CA . ALA A 1 300 ? -2.314 -2.645 30.275 1.00 60.41 300 ALA A CA 1
ATOM 2386 C C . ALA A 1 300 ? -2.025 -1.330 31.022 1.00 60.41 300 ALA A C 1
ATOM 2388 O O . ALA A 1 300 ? -1.539 -0.359 30.444 1.00 60.41 300 ALA A O 1
ATOM 2389 N N . GLY A 1 301 ? -2.381 -1.308 32.308 1.00 47.50 301 GLY A N 1
ATOM 2390 C CA . GLY A 1 301 ? -1.938 -0.319 33.294 1.00 47.50 301 GLY A CA 1
ATOM 2391 C C . GLY A 1 301 ? -0.949 -0.936 34.267 1.00 47.50 301 GLY A C 1
ATOM 2392 O O . GLY A 1 301 ? -1.178 -2.106 34.651 1.00 47.50 301 GLY A O 1
#

Solvent-accessible surface area (backbone atoms only — not comparable to full-atom values): 17204 Å² total; per-residue (Å²): 138,85,82,80,82,75,74,78,72,80,67,64,49,61,69,55,52,52,50,52,50,49,54,52,49,52,53,48,55,52,48,49,46,65,78,74,40,98,56,96,73,81,64,73,60,38,83,42,81,28,79,87,49,75,42,92,97,52,99,54,71,47,49,28,34,34,18,41,50,87,39,96,53,89,46,53,67,25,46,66,29,42,30,43,75,44,64,56,64,100,57,96,64,80,54,67,72,58,50,51,52,50,53,52,52,42,50,52,32,40,62,52,33,78,60,51,60,32,40,45,29,40,37,37,47,53,53,34,38,29,39,37,35,36,40,53,73,46,78,48,74,48,81,54,38,46,47,68,61,82,91,79,50,67,70,71,57,44,55,51,38,44,49,52,27,48,52,41,52,51,54,57,76,66,50,58,54,57,83,57,20,30,69,34,71,89,58,75,78,44,46,13,42,33,71,43,86,47,91,95,32,28,48,54,36,62,28,86,72,75,54,68,78,19,39,32,57,73,45,81,48,75,48,65,83,54,77,69,62,61,32,50,34,41,33,38,31,31,41,70,89,37,60,22,34,38,37,42,32,39,36,48,55,89,56,82,69,76,81,45,98,80,49,70,79,71,94,66,89,82,81,83,79,62,54,74,76,48,71,48,38,60,37,78,70,58,58,64,22,18,34,37,39,39,32,26,44,58,79,90,123

Organism: NCBI:txid61395

Foldseek 3Di:
DDDPPPPCPPWDDLVRLVVVVVVLVVVLLVCCCVVPDPDDDHDQWDKAAFPPPDQPPDNATFRIFTFGPPAPDRHLLGGLETEHEDTADVDPDDDPVSQVNRQVSFQSSCLNQVQFQWHWYWYRHGQWTKTWIQGLLGIDIDTLFGQDDPVPDDPVVNVVRSVSSSVSVVVVVPDAVVVSGGLEHRDRPAQWWAWDDDPQFTRIYGHNDDDQRTFGFDDWDGWDDDSHAKTWTWTWGDHNNATKIKIKMKGQLPDDDCPPPPNDPDDDDDDDDFAWPDWGWSANDDSRITIIMTITGDPPD